Protein AF-A0A1V5L7E9-F1 (afdb_monomer_lite)

pLDDT: mean 91.97, std 6.44, range [62.31, 98.69]

Secondary structure (DSSP, 8-state):
--GGG-EEEEE-SEEEEETTPPEEEEEEEES-TT--EEEEESSSEES-SBSSEEEEE-SS-EEEEEEEEESS-TT-EEEEEEEEE--TT---EEESSEEEE-TT-EEEEEEE--TTS-EEEEE-SS-EEEEETTEEEEE--SSPPSS-EEEEEEEEESS-TT-EEEEEEEE--S-SS-SS--SHHHHHHHHTTTT-TT--HHHHHHH-SSSSS--SHHHHHHHHTT-

Structure (mmCIF, N/CA/C/O backbone):
data_AF-A0A1V5L7E9-F1
#
_entry.id   AF-A0A1V5L7E9-F1
#
loop_
_atom_site.group_PDB
_atom_site.id
_atom_site.type_symbol
_atom_site.label_atom_id
_atom_site.label_alt_id
_atom_site.label_comp_id
_atom_site.label_asym_id
_atom_site.label_entity_id
_atom_site.label_seq_id
_atom_site.pdbx_PDB_ins_code
_atom_site.Cartn_x
_atom_site.Cartn_y
_atom_site.Cartn_z
_atom_site.occupancy
_atom_site.B_iso_or_equiv
_atom_site.auth_seq_id
_atom_site.auth_comp_id
_atom_site.auth_asym_id
_atom_site.auth_atom_id
_atom_site.pdbx_PDB_model_num
ATOM 1 N N . MET A 1 1 ? 34.076 16.874 -34.548 1.00 62.31 1 MET A N 1
ATOM 2 C CA . MET A 1 1 ? 34.150 15.894 -33.443 1.00 62.31 1 MET A CA 1
ATOM 3 C C . MET A 1 1 ? 34.511 14.544 -34.024 1.00 62.31 1 MET A C 1
ATOM 5 O O . MET A 1 1 ? 34.022 14.233 -35.105 1.00 62.31 1 MET A O 1
ATOM 9 N N . ASN A 1 2 ? 35.366 13.775 -33.355 1.00 70.19 2 ASN A N 1
ATOM 10 C CA . ASN A 1 2 ? 35.598 12.382 -33.716 1.00 70.19 2 ASN A CA 1
ATOM 11 C C . ASN A 1 2 ? 34.427 11.546 -33.161 1.00 70.19 2 ASN A C 1
ATOM 13 O O . ASN A 1 2 ? 34.154 11.645 -31.965 1.00 70.19 2 ASN A O 1
ATOM 17 N N . PRO A 1 3 ? 33.734 10.724 -33.972 1.00 66.62 3 PRO A N 1
ATOM 18 C CA . PRO A 1 3 ? 32.694 9.818 -33.476 1.00 66.62 3 PRO A CA 1
ATOM 19 C C . PRO A 1 3 ? 33.167 8.891 -32.346 1.00 66.62 3 PRO A C 1
ATOM 21 O O . PRO A 1 3 ? 32.345 8.366 -31.598 1.00 66.62 3 PRO A O 1
ATOM 24 N N . ALA A 1 4 ? 34.483 8.686 -32.207 1.00 72.19 4 ALA A N 1
ATOM 25 C CA . ALA A 1 4 ? 35.048 7.887 -31.130 1.00 72.19 4 ALA A CA 1
ATOM 26 C C . ALA A 1 4 ? 34.977 8.539 -29.737 1.00 72.19 4 ALA A C 1
ATOM 28 O O . ALA A 1 4 ? 35.058 7.815 -28.743 1.00 72.19 4 ALA A O 1
ATOM 29 N N . ASP A 1 5 ? 34.788 9.859 -29.670 1.00 83.19 5 ASP A N 1
ATOM 30 C CA . ASP A 1 5 ? 34.778 10.631 -28.419 1.00 83.19 5 ASP A CA 1
ATOM 31 C C . ASP A 1 5 ? 33.367 10.739 -27.813 1.00 83.19 5 ASP A C 1
ATOM 33 O O . ASP A 1 5 ? 33.182 11.340 -26.756 1.00 83.19 5 ASP A O 1
ATOM 37 N N . VAL A 1 6 ? 32.358 10.179 -28.490 1.00 87.69 6 VAL A N 1
ATOM 38 C CA . VAL A 1 6 ? 30.965 10.206 -28.041 1.00 87.69 6 VAL A CA 1
ATOM 39 C C . VAL A 1 6 ? 30.720 9.093 -27.027 1.00 87.69 6 VAL A C 1
ATOM 41 O O . VAL A 1 6 ? 30.968 7.915 -27.303 1.00 87.69 6 VAL A O 1
ATOM 44 N N . ASN A 1 7 ? 30.179 9.473 -25.872 1.00 90.81 7 ASN A N 1
ATOM 45 C CA . ASN A 1 7 ? 29.750 8.567 -24.816 1.00 90.81 7 ASN A CA 1
ATOM 46 C C . ASN A 1 7 ? 28.236 8.666 -24.613 1.00 90.81 7 ASN A C 1
ATOM 48 O O . ASN A 1 7 ? 27.696 9.772 -24.546 1.00 90.81 7 ASN A O 1
ATOM 52 N N . VAL A 1 8 ? 27.577 7.516 -24.483 1.00 93.44 8 VAL A N 1
ATOM 53 C CA . VAL A 1 8 ? 26.157 7.418 -24.129 1.00 93.44 8 VAL A CA 1
ATOM 54 C C . VAL A 1 8 ? 26.069 6.843 -22.722 1.00 93.44 8 VAL A C 1
ATOM 56 O O . VAL A 1 8 ? 26.790 5.901 -22.409 1.00 93.44 8 VAL A O 1
ATOM 59 N N . THR A 1 9 ? 25.217 7.409 -21.877 1.00 94.88 9 THR A N 1
ATOM 60 C CA . THR A 1 9 ? 24.861 6.819 -20.582 1.00 94.88 9 THR A CA 1
ATOM 61 C C . THR A 1 9 ? 23.359 6.649 -20.490 1.00 94.88 9 THR A C 1
ATOM 63 O O . THR A 1 9 ? 22.615 7.523 -20.931 1.00 94.88 9 THR A O 1
ATOM 66 N N . LEU A 1 10 ? 22.914 5.541 -19.907 1.00 96.88 10 LEU A N 1
ATOM 67 C CA . LEU A 1 10 ? 21.510 5.197 -19.729 1.00 96.88 10 LEU A CA 1
ATOM 68 C C . LEU A 1 10 ? 21.202 4.929 -18.252 1.00 96.88 10 LEU A C 1
ATOM 70 O O . LEU A 1 10 ? 21.889 4.173 -17.572 1.00 96.88 10 LEU A O 1
ATOM 74 N N . THR A 1 11 ? 20.158 5.572 -17.733 1.00 96.50 11 THR A N 1
ATOM 75 C CA . THR A 1 11 ? 19.711 5.432 -16.340 1.00 96.50 11 THR A CA 1
ATOM 76 C C . THR A 1 11 ? 18.207 5.147 -16.275 1.00 96.50 11 THR A C 1
ATOM 78 O O . THR A 1 11 ? 17.448 5.828 -16.967 1.00 96.50 11 THR A O 1
ATOM 81 N N . PRO A 1 12 ? 17.754 4.211 -15.418 1.00 97.06 12 PRO A N 1
ATOM 82 C CA . PRO A 1 12 ? 18.563 3.288 -14.610 1.00 97.06 12 PRO A CA 1
ATOM 83 C C . PRO A 1 12 ? 19.209 2.178 -15.467 1.00 97.06 12 PRO A C 1
ATOM 85 O O . PRO A 1 12 ? 18.622 1.777 -16.467 1.00 97.06 12 PRO A O 1
ATOM 88 N N . PRO A 1 13 ? 20.384 1.640 -15.083 1.00 95.81 13 PRO A N 1
ATOM 89 C CA . PRO A 1 13 ? 21.029 0.544 -15.816 1.00 95.81 13 PRO A CA 1
ATOM 90 C C . PRO A 1 13 ? 20.351 -0.814 -15.575 1.00 95.81 13 PRO A C 1
ATOM 92 O O . PRO A 1 13 ? 20.389 -1.693 -16.432 1.00 95.81 13 PRO A O 1
ATOM 95 N N . THR A 1 14 ? 19.722 -1.007 -14.411 1.00 96.25 14 THR A N 1
ATOM 96 C CA . THR A 1 14 ? 18.935 -2.207 -14.098 1.00 96.25 14 THR A CA 1
ATOM 97 C C . THR A 1 14 ? 17.698 -1.851 -13.282 1.00 96.25 14 THR A C 1
ATOM 99 O O . THR A 1 14 ? 17.727 -0.912 -12.483 1.00 96.25 14 THR A O 1
ATOM 102 N N . THR A 1 15 ? 16.604 -2.583 -13.484 1.00 93.56 15 THR A N 1
ATOM 103 C CA . THR A 1 15 ? 15.400 -2.476 -12.651 1.00 93.56 15 THR A CA 1
ATOM 104 C C . THR A 1 15 ? 14.568 -3.758 -12.712 1.00 93.56 15 THR A C 1
ATOM 106 O O . THR A 1 15 ? 14.654 -4.512 -13.684 1.00 93.56 15 THR A O 1
ATOM 109 N N . THR A 1 16 ? 13.752 -3.985 -11.686 1.00 90.31 16 THR A N 1
ATOM 110 C CA . THR A 1 16 ? 12.785 -5.085 -11.617 1.00 90.31 16 THR A CA 1
ATOM 111 C C . THR A 1 16 ? 11.401 -4.499 -11.399 1.00 90.31 16 THR A C 1
ATOM 113 O O . THR A 1 16 ? 11.218 -3.676 -10.501 1.00 90.31 16 THR A O 1
ATOM 116 N N . VAL A 1 17 ? 10.437 -4.912 -12.216 1.00 89.00 17 VAL A N 1
ATOM 117 C CA . VAL A 1 17 ? 9.043 -4.462 -12.150 1.00 89.00 17 VAL A CA 1
ATOM 118 C C . VAL A 1 17 ? 8.089 -5.618 -12.439 1.00 89.00 17 VAL A C 1
ATOM 120 O O . VAL A 1 17 ? 8.482 -6.641 -12.983 1.00 89.00 17 VAL A O 1
ATOM 123 N N . GLY A 1 18 ? 6.821 -5.473 -12.089 1.00 85.75 18 GLY A N 1
ATOM 124 C CA . GLY A 1 18 ? 5.762 -6.416 -12.430 1.00 85.75 18 GLY A CA 1
ATOM 125 C C . GLY A 1 18 ? 5.228 -6.190 -13.840 1.00 85.75 18 GLY A C 1
ATOM 126 O O . GLY A 1 18 ? 5.435 -5.137 -14.454 1.00 85.75 18 GLY A O 1
ATOM 127 N N . VAL A 1 19 ? 4.510 -7.188 -14.352 1.00 88.06 19 VAL A N 1
ATOM 128 C CA . VAL A 1 19 ? 3.815 -7.107 -15.643 1.00 88.06 19 VAL A CA 1
ATOM 129 C C . VAL A 1 19 ? 2.961 -5.834 -15.732 1.00 88.06 19 VAL A C 1
ATOM 131 O O . VAL A 1 19 ? 2.165 -5.533 -14.849 1.00 88.06 19 VAL A O 1
ATOM 134 N N . GLY A 1 20 ? 3.113 -5.084 -16.826 1.00 86.69 20 GLY A N 1
ATOM 135 C CA . GLY A 1 20 ? 2.346 -3.868 -17.110 1.00 86.69 20 GLY A CA 1
ATOM 136 C C . GLY A 1 20 ? 2.864 -2.589 -16.443 1.00 86.69 20 GLY A C 1
ATOM 137 O O . GLY A 1 20 ? 2.369 -1.506 -16.758 1.00 86.69 20 GLY A O 1
ATOM 138 N N . ALA A 1 21 ? 3.873 -2.670 -15.572 1.00 87.81 21 ALA A N 1
ATOM 139 C CA . ALA A 1 21 ? 4.495 -1.486 -14.991 1.00 87.81 21 ALA A CA 1
ATOM 140 C C . ALA A 1 21 ? 5.215 -0.638 -16.055 1.00 87.81 21 ALA A C 1
ATOM 142 O O . ALA A 1 21 ? 5.782 -1.154 -17.022 1.00 87.81 21 ALA A O 1
ATOM 143 N N . THR A 1 22 ? 5.210 0.682 -15.856 1.00 92.88 22 THR A N 1
ATOM 144 C CA . THR A 1 22 ? 5.929 1.632 -16.715 1.00 92.88 22 THR A CA 1
ATOM 145 C C . THR A 1 22 ? 7.268 2.001 -16.088 1.00 92.88 22 THR A C 1
ATOM 147 O O . THR A 1 22 ? 7.317 2.499 -14.964 1.00 92.88 22 THR A O 1
ATOM 150 N N . VAL A 1 23 ? 8.348 1.805 -16.838 1.00 95.44 23 VAL A N 1
ATOM 151 C CA . VAL A 1 23 ? 9.708 2.213 -16.476 1.00 95.44 23 VAL A CA 1
ATOM 152 C C . VAL A 1 23 ? 10.071 3.478 -17.243 1.00 95.44 23 VAL A C 1
ATOM 154 O O . VAL A 1 23 ? 9.843 3.558 -18.449 1.00 95.44 23 VAL A O 1
ATOM 157 N N . ASN A 1 24 ? 10.650 4.457 -16.550 1.00 97.25 24 ASN A N 1
ATOM 158 C CA . ASN A 1 24 ? 11.174 5.677 -17.159 1.00 97.25 24 ASN A CA 1
ATOM 159 C C . ASN A 1 24 ? 12.690 5.560 -17.323 1.00 97.25 24 ASN A C 1
ATOM 161 O O . ASN A 1 24 ? 13.389 5.202 -16.375 1.00 97.25 24 ASN A O 1
ATOM 165 N N . PHE A 1 25 ? 13.181 5.909 -18.506 1.00 97.50 25 PHE A N 1
ATOM 166 C CA . PHE A 1 25 ? 14.596 5.923 -18.841 1.00 97.50 25 PHE A CA 1
ATOM 167 C C . PHE A 1 25 ? 15.046 7.316 -19.256 1.00 97.50 25 PHE A C 1
ATOM 169 O O . PHE A 1 25 ? 14.327 8.024 -19.963 1.00 97.50 25 PHE A O 1
ATOM 176 N N . THR A 1 26 ? 16.275 7.657 -18.880 1.00 96.50 26 THR A N 1
ATOM 177 C CA . THR A 1 26 ? 16.975 8.857 -19.339 1.00 96.50 26 THR A CA 1
ATOM 178 C C . THR A 1 26 ? 18.313 8.454 -19.935 1.00 96.50 26 THR A C 1
ATOM 180 O O . THR A 1 26 ? 19.104 7.767 -19.286 1.00 96.50 26 THR A O 1
ATOM 183 N N . ALA A 1 27 ? 18.568 8.905 -21.157 1.00 95.19 27 ALA A N 1
ATOM 184 C CA . ALA A 1 27 ? 19.833 8.764 -21.846 1.00 95.19 27 ALA A CA 1
ATOM 185 C C . ALA A 1 27 ? 20.516 10.129 -21.993 1.00 95.19 27 ALA A C 1
ATOM 187 O O . ALA A 1 27 ? 19.869 11.123 -22.321 1.00 95.19 27 ALA A O 1
ATOM 188 N N . SER A 1 28 ? 21.828 10.169 -21.776 1.00 92.44 28 SER A N 1
ATOM 189 C CA . SER A 1 28 ? 22.668 11.342 -22.025 1.00 92.44 28 SER A CA 1
ATOM 190 C C . SER A 1 28 ? 23.730 11.001 -23.058 1.00 92.44 28 SER A C 1
ATOM 192 O O . SER A 1 28 ? 24.307 9.914 -23.028 1.00 92.44 28 SER A O 1
ATOM 194 N N . VAL A 1 29 ? 23.986 11.930 -23.977 1.00 92.12 29 VAL A N 1
ATOM 195 C CA . VAL A 1 29 ? 25.017 11.805 -25.010 1.00 92.12 29 VAL A CA 1
ATOM 196 C C . VAL A 1 29 ? 25.977 12.972 -24.848 1.00 92.12 29 VAL A C 1
ATOM 198 O O . VAL A 1 29 ? 25.595 14.120 -25.046 1.00 92.12 29 VAL A O 1
ATOM 201 N N . ALA A 1 30 ? 27.232 12.695 -24.511 1.00 89.88 30 ALA A N 1
ATOM 202 C CA . ALA A 1 30 ? 28.265 13.715 -24.360 1.00 89.88 30 ALA A CA 1
ATOM 203 C C . ALA A 1 30 ? 29.394 13.493 -25.377 1.00 89.88 30 ALA A C 1
ATOM 205 O O . ALA A 1 30 ? 29.687 12.340 -25.703 1.00 89.88 30 ALA A O 1
ATOM 206 N N . PRO A 1 31 ? 30.045 14.561 -25.882 1.00 85.06 31 PRO A N 1
ATOM 207 C CA . PRO A 1 31 ? 29.837 15.990 -25.585 1.00 85.06 31 PRO A CA 1
ATOM 208 C C . PRO A 1 31 ? 28.838 16.702 -26.530 1.00 85.06 31 PRO A C 1
ATOM 210 O O . PRO A 1 31 ? 28.896 17.919 -26.694 1.00 85.06 31 PRO A O 1
ATOM 213 N N . ILE A 1 32 ? 27.957 15.964 -27.210 1.00 80.25 32 ILE A N 1
ATOM 214 C CA . ILE A 1 32 ? 27.068 16.511 -28.246 1.00 80.25 32 ILE A CA 1
ATOM 215 C C . ILE A 1 32 ? 25.910 17.296 -27.616 1.00 80.25 32 ILE A C 1
ATOM 217 O O . ILE A 1 32 ? 25.193 16.780 -26.768 1.00 80.25 32 ILE A O 1
ATOM 221 N N . SER A 1 33 ? 25.684 18.531 -28.073 1.00 68.75 33 SER A N 1
ATOM 222 C CA . SER A 1 33 ? 24.672 19.425 -27.491 1.00 68.75 33 SER A CA 1
ATOM 223 C C . SER A 1 33 ? 23.222 19.092 -27.860 1.00 68.75 33 SER A C 1
ATOM 225 O O . SER A 1 33 ? 22.324 19.510 -27.138 1.00 68.75 33 SER A O 1
ATOM 227 N N . ASP A 1 34 ? 22.967 18.383 -28.969 1.00 72.69 34 ASP A N 1
ATOM 228 C CA . ASP A 1 34 ? 21.599 17.984 -29.348 1.00 72.69 34 ASP A CA 1
ATOM 229 C C . ASP A 1 34 ? 21.061 16.800 -28.521 1.00 72.69 34 ASP A C 1
ATOM 231 O O . ASP A 1 34 ? 19.845 16.645 -28.386 1.00 72.69 34 ASP A O 1
ATOM 235 N N . GLY A 1 35 ? 21.956 15.992 -27.938 1.00 80.25 35 GLY A N 1
ATOM 236 C CA . GLY A 1 35 ? 21.623 14.822 -27.131 1.00 80.25 35 GLY A CA 1
ATOM 237 C C . GLY A 1 35 ? 20.719 13.800 -27.830 1.00 80.25 35 GLY A C 1
ATOM 238 O O . GLY A 1 35 ? 20.037 13.045 -27.145 1.00 80.25 35 GLY A O 1
ATOM 239 N N . ALA A 1 36 ? 20.629 13.784 -29.162 1.00 89.00 36 ALA A N 1
ATOM 240 C CA . ALA A 1 36 ? 19.637 12.970 -29.857 1.00 89.00 36 ALA A CA 1
ATOM 241 C C . ALA A 1 36 ? 19.928 11.465 -29.696 1.00 89.00 36 ALA A C 1
ATOM 243 O O . ALA A 1 36 ? 21.029 10.986 -29.985 1.00 89.00 36 ALA A O 1
ATOM 244 N N . VAL A 1 37 ? 18.916 10.714 -29.252 1.00 96.00 37 VAL A N 1
ATOM 245 C CA . VAL A 1 37 ? 18.994 9.273 -28.964 1.00 96.00 37 VAL A CA 1
ATOM 246 C C . VAL A 1 37 ? 17.896 8.532 -29.715 1.00 96.00 37 VAL A C 1
ATOM 248 O O . VAL A 1 37 ? 16.744 8.967 -29.712 1.00 96.00 37 VAL A O 1
ATOM 251 N N . ASN A 1 38 ? 18.262 7.399 -30.313 1.00 96.62 38 ASN A N 1
ATOM 252 C CA . ASN A 1 38 ? 17.364 6.401 -30.883 1.00 96.62 38 ASN A CA 1
ATOM 253 C C . ASN A 1 38 ? 17.261 5.208 -29.927 1.00 96.62 38 ASN A C 1
ATOM 255 O O . ASN A 1 38 ? 18.282 4.715 -29.440 1.00 96.62 38 ASN A O 1
ATOM 259 N N . TRP A 1 39 ? 16.046 4.728 -29.685 1.00 97.75 39 TRP A N 1
ATOM 260 C CA . TRP A 1 39 ? 15.778 3.648 -28.739 1.00 97.75 39 TRP A CA 1
ATOM 261 C C . TRP A 1 39 ? 15.408 2.353 -29.442 1.00 97.75 39 TRP A C 1
ATOM 263 O O . TRP A 1 39 ? 14.661 2.346 -30.418 1.00 97.75 39 TRP A O 1
ATOM 273 N N . THR A 1 40 ? 15.889 1.242 -28.897 1.00 97.94 40 THR A N 1
ATOM 274 C CA . THR A 1 40 ? 15.465 -0.105 -29.289 1.00 97.94 40 THR A CA 1
ATOM 275 C C . THR A 1 40 ? 15.256 -0.965 -28.051 1.00 97.94 40 THR A C 1
ATOM 277 O O . THR A 1 40 ? 15.737 -0.641 -26.963 1.00 97.94 40 THR A O 1
ATOM 280 N N . THR A 1 41 ? 14.503 -2.051 -28.199 1.00 98.06 41 THR A N 1
ATOM 281 C CA . THR A 1 41 ? 14.278 -3.006 -27.117 1.00 98.06 41 THR A CA 1
ATOM 282 C C . THR A 1 41 ? 14.142 -4.427 -27.654 1.00 98.06 41 THR A C 1
ATOM 284 O O . THR A 1 41 ? 13.694 -4.620 -28.784 1.00 98.06 41 THR A O 1
ATOM 287 N N . THR A 1 42 ? 14.527 -5.422 -26.853 1.00 98.00 42 THR A N 1
ATOM 288 C CA . THR A 1 42 ? 14.358 -6.847 -27.190 1.00 98.00 42 THR A CA 1
ATOM 289 C C . THR A 1 42 ? 12.903 -7.316 -27.108 1.00 98.00 42 THR A C 1
ATOM 291 O O . THR A 1 42 ? 12.582 -8.384 -27.624 1.00 98.00 42 THR A O 1
ATOM 294 N N . GLY A 1 43 ? 12.019 -6.536 -26.479 1.00 96.38 43 GLY A N 1
ATOM 295 C CA . GLY A 1 43 ? 10.589 -6.818 -26.367 1.00 96.38 43 GLY A CA 1
ATOM 296 C C . GLY A 1 43 ? 9.852 -5.763 -25.538 1.00 96.38 43 GLY A C 1
ATOM 297 O O . GLY A 1 43 ? 10.446 -4.794 -25.074 1.00 96.38 43 GLY A O 1
ATOM 298 N N . GLY A 1 44 ? 8.543 -5.936 -25.355 1.00 95.50 44 GLY A N 1
ATOM 299 C CA . GLY A 1 44 ? 7.698 -4.894 -24.767 1.00 95.50 44 GLY A CA 1
ATOM 300 C C . GLY A 1 44 ? 7.470 -3.714 -25.719 1.00 95.50 44 GLY A C 1
ATOM 301 O O . GLY A 1 44 ? 7.631 -3.837 -26.934 1.00 95.50 44 GLY A O 1
ATOM 302 N N . THR A 1 45 ? 7.082 -2.571 -25.158 1.00 97.19 45 THR A N 1
ATOM 303 C CA . THR A 1 45 ? 6.665 -1.378 -25.902 1.00 97.19 45 THR A CA 1
ATOM 304 C C . THR A 1 45 ? 7.384 -0.146 -25.367 1.00 97.19 45 THR A C 1
ATOM 306 O O . THR A 1 45 ? 7.278 0.164 -24.181 1.00 97.19 45 THR A O 1
ATOM 309 N N . LEU A 1 46 ? 8.081 0.573 -26.251 1.00 97.62 46 LEU A N 1
ATOM 310 C CA . LEU A 1 46 ? 8.645 1.898 -25.977 1.00 97.62 46 LEU A CA 1
ATOM 311 C C . LEU A 1 46 ? 7.588 2.990 -26.197 1.00 97.62 46 LEU A C 1
ATOM 313 O O . LEU A 1 46 ? 6.779 2.891 -27.120 1.00 97.62 46 LEU A O 1
ATOM 317 N N . GLY A 1 47 ? 7.626 4.051 -25.392 1.00 96.50 47 GLY A N 1
ATOM 318 C CA . GLY A 1 47 ? 6.745 5.212 -25.535 1.00 96.50 47 GLY A CA 1
ATOM 319 C C . GLY A 1 47 ? 7.069 6.074 -26.757 1.00 96.50 47 GLY A C 1
ATOM 320 O O . GLY A 1 47 ? 6.178 6.698 -27.330 1.00 96.50 47 GLY A O 1
ATOM 321 N N . ALA A 1 48 ? 8.332 6.087 -27.183 1.00 94.94 48 ALA A N 1
ATOM 322 C CA . ALA A 1 48 ? 8.800 6.774 -28.382 1.00 94.94 48 ALA A CA 1
ATOM 323 C C . ALA A 1 48 ? 9.981 6.034 -29.032 1.00 94.94 48 ALA A C 1
ATOM 325 O O . ALA A 1 48 ? 10.678 5.253 -28.389 1.00 94.94 48 ALA A O 1
ATOM 326 N N . ALA A 1 49 ? 10.253 6.309 -30.309 1.00 94.12 49 ALA A N 1
ATOM 327 C CA . ALA A 1 49 ? 11.455 5.805 -30.982 1.00 94.12 49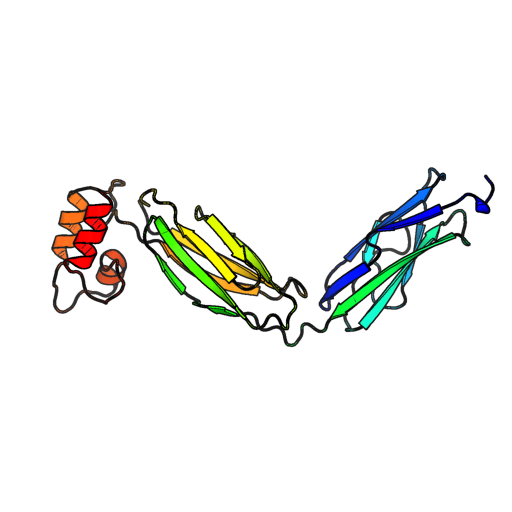 ALA A CA 1
ATOM 328 C C . ALA A 1 49 ? 12.701 6.668 -30.699 1.00 94.12 49 ALA A C 1
ATOM 330 O O . ALA A 1 49 ? 13.829 6.193 -30.825 1.00 94.12 49 ALA A O 1
ATOM 331 N N . THR A 1 50 ? 12.508 7.935 -30.318 1.00 95.00 50 THR A N 1
ATOM 332 C CA . THR A 1 50 ? 13.578 8.934 -30.189 1.00 95.00 50 THR A CA 1
ATOM 333 C C . THR A 1 50 ? 13.368 9.852 -28.990 1.00 95.00 50 THR A C 1
ATOM 335 O O . THR A 1 50 ? 12.228 10.089 -28.598 1.00 95.00 50 THR A O 1
ATOM 338 N N . GLY A 1 51 ? 14.448 10.450 -28.485 1.00 93.12 51 GLY A N 1
ATOM 339 C CA . GLY A 1 51 ? 14.421 11.460 -27.417 1.00 93.12 51 GLY A CA 1
ATOM 340 C C . GLY A 1 51 ? 15.369 11.113 -26.270 1.00 93.12 51 GLY A C 1
ATOM 341 O O . GLY A 1 51 ? 15.770 9.968 -26.129 1.00 93.12 51 GLY A O 1
ATOM 342 N N . GLN A 1 52 ? 15.748 12.086 -25.441 1.00 93.19 52 GLN A N 1
ATOM 343 C CA . GLN A 1 52 ? 16.644 11.833 -24.297 1.00 93.19 52 GLN A CA 1
ATOM 344 C C . GLN A 1 52 ? 15.953 11.111 -23.139 1.00 93.19 52 GLN A C 1
ATOM 346 O O . GLN A 1 52 ? 16.613 10.518 -22.295 1.00 93.19 52 GLN A O 1
ATOM 351 N N . THR A 1 53 ? 14.625 11.138 -23.097 1.00 95.25 53 THR A N 1
ATOM 352 C CA . THR A 1 53 ? 13.829 10.362 -22.149 1.00 95.25 53 THR A CA 1
ATOM 353 C C . THR A 1 53 ? 12.883 9.453 -22.907 1.00 95.25 53 THR A C 1
ATOM 355 O O . THR A 1 53 ? 12.484 9.757 -24.034 1.00 95.25 53 THR A O 1
ATOM 358 N N . ASN A 1 54 ? 12.548 8.318 -22.305 1.00 96.62 54 ASN A N 1
ATOM 359 C CA . ASN A 1 54 ? 11.596 7.379 -22.872 1.00 96.62 54 ASN A CA 1
ATOM 360 C C . ASN A 1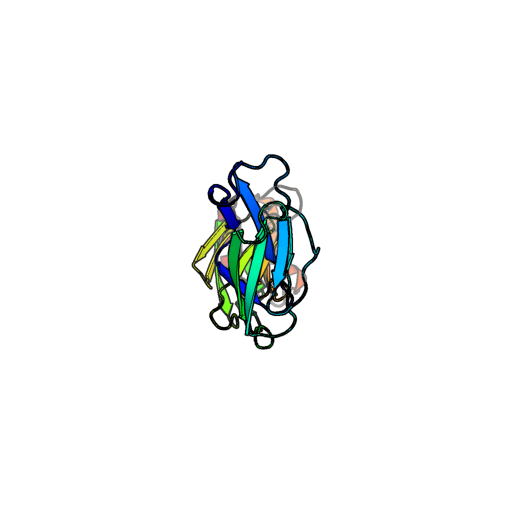 54 ? 10.891 6.599 -21.766 1.00 96.62 54 ASN A C 1
ATOM 362 O O . ASN A 1 54 ? 11.401 6.475 -20.651 1.00 96.62 54 ASN A O 1
ATOM 366 N N . THR A 1 55 ? 9.731 6.049 -22.091 1.00 97.38 55 THR A N 1
ATOM 367 C CA . THR A 1 55 ? 9.024 5.099 -21.237 1.00 97.38 55 THR A CA 1
ATOM 368 C C . THR A 1 55 ? 9.049 3.719 -21.870 1.00 97.38 55 THR A C 1
ATOM 370 O O . THR A 1 55 ? 9.150 3.578 -23.088 1.00 97.38 55 THR A O 1
ATOM 373 N N . TRP A 1 56 ? 8.978 2.682 -21.047 1.00 97.62 56 TRP A N 1
ATOM 374 C CA . TRP A 1 56 ? 8.911 1.301 -21.507 1.00 97.62 56 TRP A CA 1
ATOM 375 C C . TRP A 1 56 ? 7.987 0.481 -20.609 1.00 97.62 56 TRP A C 1
ATOM 377 O O . TRP A 1 56 ? 7.936 0.706 -19.401 1.00 97.62 56 TRP A O 1
ATOM 387 N N . SER A 1 57 ? 7.267 -0.477 -21.189 1.00 95.00 57 SER A N 1
ATOM 388 C CA . SER A 1 57 ? 6.460 -1.457 -20.450 1.00 95.00 57 SER A CA 1
ATOM 389 C C . SER A 1 57 ? 6.417 -2.795 -21.186 1.00 95.00 57 SER A C 1
ATOM 391 O O . SER A 1 57 ? 6.604 -2.845 -22.403 1.00 95.00 57 SER A O 1
ATOM 393 N N . ALA A 1 58 ? 6.128 -3.884 -20.474 1.00 94.62 58 ALA A N 1
ATOM 394 C CA . ALA A 1 58 ? 5.872 -5.186 -21.084 1.00 94.62 58 ALA A CA 1
ATOM 395 C C . ALA A 1 58 ? 4.727 -5.924 -20.389 1.00 94.62 58 ALA A C 1
ATOM 397 O O . ALA A 1 58 ? 4.524 -5.805 -19.182 1.00 94.62 58 ALA A O 1
ATOM 398 N N . SER A 1 59 ? 3.989 -6.710 -21.173 1.00 90.75 59 SER A N 1
ATOM 399 C CA . SER A 1 59 ? 2.834 -7.497 -20.726 1.00 90.75 59 SER A CA 1
ATOM 400 C C . SER A 1 59 ? 3.160 -8.964 -20.431 1.00 90.75 59 SER A C 1
ATOM 402 O O . SER A 1 59 ? 2.269 -9.723 -20.061 1.00 90.75 59 SER A O 1
ATOM 404 N N . THR A 1 60 ? 4.415 -9.384 -20.612 1.00 90.88 60 THR A N 1
ATOM 405 C CA . THR A 1 60 ? 4.845 -10.768 -20.379 1.00 90.88 60 THR A CA 1
ATOM 406 C C . THR A 1 60 ? 6.072 -10.806 -19.468 1.00 90.88 60 THR A C 1
ATOM 408 O O . THR A 1 60 ? 6.976 -9.981 -19.651 1.00 90.88 60 THR A O 1
ATOM 411 N N . PRO A 1 61 ? 6.120 -11.734 -18.493 1.00 91.06 61 PRO A N 1
ATOM 412 C CA . PRO A 1 61 ? 7.289 -11.916 -17.642 1.00 91.06 61 PRO A CA 1
ATOM 413 C C . PRO A 1 61 ? 8.533 -12.270 -18.458 1.00 91.06 61 PRO A C 1
ATOM 415 O O . PRO A 1 61 ? 8.448 -12.979 -19.462 1.00 91.06 61 PRO A O 1
ATOM 418 N N . GLY A 1 62 ? 9.693 -11.796 -18.017 1.00 93.25 62 GLY A N 1
ATOM 419 C CA . GLY A 1 62 ? 10.967 -12.051 -18.680 1.00 93.25 62 GLY A CA 1
ATOM 420 C C . GLY A 1 62 ? 11.985 -10.937 -18.476 1.00 93.25 62 GLY A C 1
ATOM 421 O O . GLY A 1 62 ? 11.707 -9.918 -17.851 1.00 93.25 62 GLY A O 1
ATOM 422 N N . THR A 1 63 ? 13.179 -11.131 -19.024 1.00 96.62 63 THR A N 1
ATOM 423 C CA . THR A 1 63 ? 14.247 -10.128 -18.998 1.00 96.62 63 THR A CA 1
ATOM 424 C C . THR A 1 63 ? 14.351 -9.444 -20.354 1.00 96.62 63 THR A C 1
ATOM 426 O O . THR A 1 63 ? 14.463 -10.103 -21.388 1.00 96.62 63 THR A O 1
ATOM 429 N N . TYR A 1 64 ? 14.349 -8.116 -20.338 1.00 97.88 64 TYR A N 1
ATOM 430 C CA . TYR A 1 64 ? 14.381 -7.268 -21.521 1.00 97.88 64 TYR A CA 1
ATOM 431 C C . TYR A 1 64 ? 15.592 -6.347 -21.490 1.00 97.88 64 TYR A C 1
ATOM 433 O O . TYR A 1 64 ? 16.000 -5.870 -20.431 1.00 97.88 64 TYR A O 1
ATOM 441 N N . THR A 1 65 ? 16.147 -6.068 -22.665 1.00 98.31 65 THR A N 1
ATOM 442 C CA . THR A 1 65 ? 17.226 -5.096 -22.835 1.00 98.31 65 THR A CA 1
ATOM 443 C C . THR A 1 65 ? 16.686 -3.889 -23.580 1.00 98.31 65 THR A C 1
ATOM 445 O O . THR A 1 65 ? 16.023 -4.031 -24.609 1.00 98.31 65 THR A O 1
ATOM 448 N N . ILE A 1 66 ? 16.940 -2.703 -23.037 1.00 98.25 66 ILE A N 1
ATOM 449 C CA . ILE A 1 66 ? 16.596 -1.414 -23.632 1.00 98.25 66 ILE A CA 1
ATOM 450 C C . ILE A 1 66 ? 17.915 -0.763 -24.020 1.00 98.25 66 ILE A C 1
ATOM 452 O O . ILE A 1 66 ? 18.791 -0.615 -23.174 1.00 98.25 66 ILE A O 1
ATOM 456 N N . THR A 1 67 ? 18.056 -0.365 -25.278 1.00 98.06 67 THR A N 1
ATOM 457 C CA . THR A 1 67 ? 19.300 0.207 -25.798 1.00 98.06 67 THR A CA 1
ATOM 458 C C . THR A 1 67 ? 19.056 1.627 -26.286 1.00 98.06 67 THR A C 1
ATOM 460 O O . THR A 1 67 ? 18.214 1.860 -27.156 1.00 98.06 67 THR A O 1
ATOM 463 N N . ALA A 1 68 ? 19.828 2.564 -25.741 1.00 97.19 68 ALA A N 1
ATOM 464 C CA . ALA A 1 68 ? 19.898 3.953 -26.172 1.00 97.19 68 ALA A CA 1
ATOM 465 C C . ALA A 1 68 ? 21.110 4.122 -27.092 1.00 97.19 68 ALA A C 1
ATOM 467 O O . ALA A 1 68 ? 22.239 3.879 -26.674 1.00 97.19 68 ALA A O 1
ATOM 468 N N . THR A 1 69 ? 20.895 4.541 -28.336 1.00 96.50 69 THR A N 1
ATOM 469 C CA . THR A 1 69 ? 21.957 4.746 -29.335 1.00 96.50 69 THR A CA 1
ATOM 470 C C . THR A 1 69 ? 22.036 6.214 -29.724 1.00 96.50 69 THR A C 1
ATOM 472 O O . THR A 1 69 ? 21.008 6.828 -30.006 1.00 96.50 69 THR A O 1
ATOM 475 N N . SER A 1 70 ? 23.237 6.791 -29.784 1.00 94.38 70 SER A N 1
ATOM 476 C CA . SER A 1 70 ? 23.415 8.170 -30.254 1.00 94.38 70 SER A CA 1
ATOM 477 C C . SER A 1 70 ? 22.986 8.302 -31.718 1.00 94.38 70 SER A C 1
ATOM 479 O O . SER A 1 70 ? 23.456 7.559 -32.580 1.00 94.38 70 SER A O 1
ATOM 481 N N . ALA A 1 71 ? 22.131 9.279 -32.024 1.00 91.38 71 ALA A N 1
ATOM 482 C CA . ALA A 1 71 ? 21.722 9.554 -33.400 1.00 91.38 71 ALA A CA 1
ATOM 483 C C . ALA A 1 71 ? 22.877 10.125 -34.243 1.00 91.38 71 ALA A C 1
ATOM 485 O O . ALA A 1 71 ? 23.011 9.795 -35.419 1.00 91.38 71 ALA A O 1
ATOM 486 N N . ALA A 1 72 ? 23.738 10.944 -33.632 1.00 88.69 72 ALA A N 1
ATOM 487 C CA . ALA A 1 72 ? 24.895 11.553 -34.289 1.00 88.69 72 ALA A CA 1
ATOM 488 C C . ALA A 1 72 ? 26.118 10.616 -34.375 1.00 88.69 72 ALA A C 1
ATOM 490 O O . ALA A 1 72 ? 26.988 10.820 -35.222 1.00 88.69 72 ALA A O 1
ATOM 491 N N . ALA A 1 73 ? 26.189 9.578 -33.533 1.00 89.50 73 ALA A N 1
ATOM 492 C CA . ALA A 1 73 ? 27.215 8.537 -33.592 1.00 89.50 73 ALA A CA 1
ATOM 493 C C . ALA A 1 73 ? 26.590 7.135 -33.427 1.00 89.50 73 ALA A C 1
ATOM 495 O O . ALA A 1 73 ? 26.690 6.550 -32.349 1.00 89.50 73 ALA A O 1
ATOM 496 N N . PRO A 1 74 ? 25.998 6.547 -34.488 1.00 88.56 74 PRO A N 1
ATOM 497 C CA . PRO A 1 74 ? 25.242 5.288 -34.402 1.00 88.56 74 PRO A CA 1
ATOM 498 C C . PRO A 1 74 ? 26.020 4.065 -33.889 1.00 88.56 74 PRO A C 1
ATOM 500 O O . PRO A 1 74 ? 25.419 3.061 -33.530 1.00 88.56 74 PRO A O 1
ATOM 503 N N . GLY A 1 75 ? 27.355 4.131 -33.847 1.00 89.81 75 GLY A N 1
ATOM 504 C CA . GLY A 1 75 ? 28.206 3.102 -33.239 1.00 89.81 75 GLY A CA 1
ATOM 505 C C . GLY A 1 75 ? 28.386 3.238 -31.722 1.00 89.81 75 GLY A C 1
ATOM 506 O O . GLY A 1 75 ? 29.222 2.537 -31.156 1.00 89.81 75 GLY A O 1
ATOM 507 N N . ARG A 1 76 ? 27.684 4.172 -31.068 1.00 93.06 76 ARG A N 1
ATOM 508 C CA . ARG A 1 76 ? 27.791 4.455 -29.632 1.00 93.06 76 ARG A CA 1
ATOM 509 C C . ARG A 1 76 ? 26.431 4.310 -28.971 1.00 93.06 76 ARG A C 1
ATOM 511 O O . ARG A 1 76 ? 25.480 5.006 -29.327 1.00 93.06 76 ARG A O 1
ATOM 518 N N . SER A 1 77 ? 26.364 3.415 -27.995 1.00 95.62 77 SER A N 1
ATOM 519 C CA . SER A 1 77 ? 25.141 3.079 -27.280 1.00 95.62 77 SER A CA 1
ATOM 520 C C . SER A 1 77 ? 25.430 2.683 -25.841 1.00 95.62 77 SER A C 1
ATOM 522 O O . SER A 1 77 ? 26.534 2.237 -25.534 1.00 95.62 77 SER A O 1
ATOM 524 N N . ASP A 1 78 ? 24.404 2.767 -25.007 1.00 97.69 78 ASP A N 1
ATOM 525 C CA . ASP A 1 78 ? 24.364 2.155 -23.682 1.00 97.69 78 ASP A CA 1
ATOM 526 C C . ASP A 1 78 ? 23.080 1.326 -23.542 1.00 97.69 78 ASP A C 1
ATOM 528 O O . ASP A 1 78 ? 22.131 1.505 -24.314 1.00 97.69 78 ASP A O 1
ATOM 532 N N . SER A 1 79 ? 23.058 0.369 -22.616 1.00 97.56 79 SER A N 1
ATOM 533 C CA . SER A 1 79 ? 21.929 -0.548 -22.439 1.00 97.56 79 SER A CA 1
ATOM 534 C C . SER A 1 79 ? 21.530 -0.726 -20.981 1.00 97.56 79 SER A C 1
ATOM 536 O O . SER A 1 79 ? 22.368 -0.796 -20.089 1.00 97.56 79 SER A O 1
ATOM 538 N N . ALA A 1 80 ? 20.225 -0.859 -20.766 1.00 98.12 80 ALA A N 1
ATOM 539 C CA . ALA A 1 80 ? 19.618 -1.162 -19.485 1.00 98.12 80 ALA A CA 1
ATOM 540 C C . ALA A 1 80 ? 18.926 -2.523 -19.522 1.00 98.12 80 ALA A C 1
ATOM 542 O O . ALA A 1 80 ? 18.389 -2.932 -20.554 1.00 98.12 80 ALA A O 1
ATOM 543 N N . THR A 1 81 ? 18.911 -3.211 -18.382 1.00 98.19 81 THR A N 1
ATOM 544 C CA . THR A 1 81 ? 18.206 -4.487 -18.207 1.00 98.19 81 THR A CA 1
ATOM 545 C C . THR A 1 81 ? 16.966 -4.295 -17.342 1.00 98.19 81 THR A C 1
ATOM 547 O O . THR A 1 81 ? 17.058 -3.787 -16.226 1.00 98.19 81 THR A O 1
ATOM 550 N N . VAL A 1 82 ? 15.810 -4.732 -17.835 1.00 96.75 82 VAL A N 1
ATOM 551 C CA . VAL A 1 82 ? 14.556 -4.756 -17.074 1.00 96.75 82 VAL A CA 1
ATOM 552 C C . VAL A 1 82 ? 14.128 -6.196 -16.858 1.00 96.75 82 VAL A C 1
ATOM 554 O O . VAL A 1 82 ? 13.901 -6.923 -17.824 1.00 96.75 82 VAL A O 1
ATOM 557 N N . THR A 1 83 ? 13.982 -6.601 -15.602 1.00 93.81 83 THR A N 1
ATOM 558 C CA . THR A 1 83 ? 13.351 -7.875 -15.246 1.00 93.81 83 THR A CA 1
ATOM 559 C C . THR A 1 83 ? 11.875 -7.630 -14.966 1.00 93.81 83 THR A C 1
ATOM 561 O O . THR A 1 83 ? 11.528 -6.848 -14.085 1.00 93.81 83 THR A O 1
ATOM 564 N N . VAL A 1 84 ? 11.009 -8.288 -15.731 1.00 91.50 84 VAL A N 1
ATOM 565 C CA . VAL A 1 84 ? 9.559 -8.265 -15.549 1.00 91.50 84 VAL A CA 1
ATOM 566 C C . VAL A 1 84 ? 9.135 -9.547 -14.861 1.00 91.50 84 VAL A C 1
ATOM 568 O O . VAL A 1 84 ? 9.289 -10.636 -15.417 1.00 91.50 84 VAL A O 1
ATOM 571 N N . GLU A 1 85 ? 8.602 -9.418 -13.658 1.00 86.69 85 GLU A N 1
ATOM 572 C CA . GLU A 1 85 ? 8.137 -10.543 -12.855 1.00 86.69 85 GLU A CA 1
ATOM 573 C C . GLU A 1 85 ? 6.634 -10.768 -13.027 1.00 86.69 85 GLU A C 1
ATOM 575 O O . GLU A 1 85 ? 5.856 -9.829 -13.219 1.00 86.69 85 GLU A O 1
ATOM 580 N N . ASP A 1 86 ? 6.225 -12.036 -12.961 1.00 84.81 86 ASP A N 1
ATOM 581 C CA . ASP A 1 86 ? 4.816 -12.418 -12.975 1.00 84.81 86 ASP A CA 1
ATOM 582 C C . ASP A 1 86 ? 4.148 -12.016 -11.653 1.00 84.81 86 ASP A C 1
ATOM 584 O O . ASP A 1 86 ? 4.458 -12.557 -10.593 1.00 84.81 86 ASP A O 1
ATOM 588 N N . SER A 1 87 ? 3.217 -11.064 -11.720 1.00 83.88 87 SER A N 1
ATOM 589 C CA . SER A 1 87 ? 2.443 -10.586 -10.572 1.00 83.88 87 SER A CA 1
ATOM 590 C C . SER A 1 87 ? 1.057 -11.231 -10.457 1.00 83.88 87 SER A C 1
ATOM 592 O O . SER A 1 87 ? 0.269 -10.845 -9.587 1.00 83.88 87 SER A O 1
ATOM 594 N N . SER A 1 88 ? 0.724 -12.213 -11.307 1.00 83.69 88 SER A N 1
ATOM 595 C CA . SER A 1 88 ? -0.607 -12.839 -11.343 1.00 83.69 88 SER A CA 1
ATOM 596 C C . SER A 1 88 ? -0.976 -13.564 -10.045 1.00 83.69 88 SER A C 1
ATOM 598 O O . SER A 1 88 ? -2.158 -13.668 -9.715 1.00 83.69 88 SER A O 1
ATOM 600 N N . THR A 1 89 ? 0.022 -14.002 -9.276 1.00 85.81 89 THR A N 1
ATOM 601 C CA . THR A 1 89 ? -0.142 -14.705 -7.996 1.00 85.81 89 THR A CA 1
ATOM 602 C C . THR A 1 89 ? -0.099 -13.781 -6.774 1.00 85.81 89 THR A C 1
ATOM 604 O O . THR A 1 89 ? -0.336 -14.240 -5.654 1.00 85.81 89 THR A O 1
ATOM 607 N N . ILE A 1 90 ? 0.179 -12.482 -6.952 1.00 91.25 90 ILE A N 1
ATOM 608 C CA . ILE A 1 90 ? 0.176 -11.515 -5.849 1.00 91.25 90 ILE A CA 1
ATOM 609 C C . ILE A 1 90 ? -1.262 -11.312 -5.374 1.00 91.25 90 ILE A C 1
ATOM 611 O O . ILE A 1 90 ? -2.121 -10.821 -6.112 1.00 91.25 90 ILE A O 1
ATOM 615 N N . ASN A 1 91 ? -1.505 -11.659 -4.114 1.00 94.31 91 ASN A N 1
ATOM 616 C CA . ASN A 1 91 ? -2.791 -11.502 -3.451 1.00 94.31 91 ASN A CA 1
ATOM 617 C C . ASN A 1 91 ? -2.543 -10.942 -2.053 1.00 94.31 91 ASN A C 1
ATOM 619 O O . ASN A 1 91 ? -2.413 -11.688 -1.081 1.00 94.31 91 ASN A O 1
ATOM 623 N N . LEU A 1 92 ? -2.366 -9.620 -1.996 1.00 97.31 92 LEU A N 1
ATOM 624 C CA . LEU A 1 92 ? -1.995 -8.948 -0.764 1.00 97.31 92 LEU A CA 1
ATOM 625 C C . LEU A 1 92 ? -3.128 -9.003 0.260 1.00 97.31 92 LEU A C 1
ATOM 627 O O . LEU A 1 92 ? -4.296 -8.795 -0.066 1.00 97.31 92 LEU A O 1
ATOM 631 N N . VAL A 1 93 ? -2.757 -9.199 1.521 1.00 98.38 93 VAL A N 1
ATOM 632 C CA . VAL A 1 93 ? -3.662 -9.083 2.669 1.00 98.38 93 VAL A CA 1
ATOM 633 C C . VAL A 1 93 ? -2.957 -8.301 3.766 1.00 98.38 93 VAL A C 1
ATOM 635 O O . VAL A 1 93 ? -1.809 -8.598 4.079 1.00 98.38 93 VAL A O 1
ATOM 638 N N . VAL A 1 94 ? -3.644 -7.330 4.374 1.00 98.69 94 VAL A N 1
ATOM 639 C CA . VAL A 1 94 ? -3.186 -6.661 5.600 1.00 98.69 94 VAL A CA 1
ATOM 640 C C . VAL A 1 94 ? -3.950 -7.241 6.784 1.00 98.69 94 VAL A C 1
ATOM 642 O O . VAL A 1 94 ? -5.179 -7.262 6.786 1.00 98.69 94 VAL A O 1
ATOM 645 N N . THR A 1 95 ? -3.224 -7.729 7.788 1.00 98.38 95 THR A N 1
ATOM 646 C CA . THR A 1 95 ? -3.794 -8.331 8.997 1.00 98.38 95 THR A CA 1
ATOM 647 C C . THR A 1 95 ? -3.438 -7.507 10.235 1.00 98.38 95 THR A C 1
ATOM 649 O O . THR A 1 95 ? -2.255 -7.207 10.439 1.00 98.38 95 THR A O 1
ATOM 652 N N . PRO A 1 96 ? -4.429 -7.182 11.088 1.00 98.25 96 PRO A N 1
ATOM 653 C CA . PRO A 1 96 ? -5.868 -7.366 10.883 1.00 98.25 96 PRO A CA 1
ATOM 654 C C . PRO A 1 96 ? -6.424 -6.389 9.829 1.00 98.25 96 PRO A C 1
ATOM 656 O O . PRO A 1 96 ? -5.859 -5.320 9.616 1.00 98.25 96 PRO A O 1
ATOM 659 N N . ALA A 1 97 ? -7.551 -6.745 9.201 1.00 97.94 97 ALA A N 1
ATOM 660 C CA . ALA A 1 97 ? -8.222 -5.892 8.211 1.00 97.94 97 ALA A CA 1
ATOM 661 C C . ALA A 1 97 ? -8.926 -4.682 8.848 1.00 97.94 97 ALA A C 1
ATOM 663 O O . ALA A 1 97 ? -9.130 -3.658 8.199 1.00 97.94 97 ALA A O 1
ATOM 664 N N . THR A 1 98 ? -9.296 -4.784 10.124 1.00 96.50 98 THR A N 1
ATOM 665 C CA . THR A 1 98 ? -9.834 -3.673 10.905 1.00 96.50 98 THR A CA 1
ATOM 666 C C . THR A 1 98 ? -9.210 -3.650 12.293 1.00 96.50 98 THR A C 1
ATOM 668 O O . THR A 1 98 ? -8.876 -4.694 12.862 1.00 96.50 98 THR A O 1
ATOM 671 N N . LYS A 1 99 ? -9.034 -2.454 12.855 1.00 95.94 99 LYS A N 1
ATOM 672 C CA . LYS A 1 99 ? -8.553 -2.286 14.227 1.00 95.94 99 LYS A CA 1
ATOM 673 C C . LYS A 1 99 ? -9.143 -1.028 14.852 1.00 95.94 99 LYS A C 1
ATOM 675 O O . LYS A 1 99 ? -8.959 0.064 14.327 1.00 95.94 99 LYS A O 1
ATOM 680 N N . ALA A 1 100 ? -9.801 -1.180 15.999 1.00 93.31 100 ALA A N 1
ATOM 681 C CA . ALA A 1 100 ? -10.127 -0.052 16.862 1.00 93.31 100 ALA A CA 1
ATOM 682 C C . ALA A 1 100 ? -8.924 0.281 17.759 1.00 93.31 100 ALA A C 1
ATOM 684 O O . ALA A 1 100 ? -8.271 -0.623 18.291 1.00 93.31 100 ALA A O 1
ATOM 685 N N . MET A 1 101 ? -8.618 1.568 17.896 1.00 93.69 101 MET A N 1
ATOM 686 C CA . MET A 1 101 ? -7.531 2.091 18.721 1.00 93.69 101 MET A CA 1
ATOM 687 C C . MET A 1 101 ? -8.002 3.314 19.508 1.00 93.69 101 MET A C 1
ATOM 689 O O . MET A 1 101 ? -8.911 4.031 19.089 1.00 93.69 101 MET A O 1
ATOM 693 N N . LEU A 1 102 ? -7.349 3.551 20.641 1.00 92.19 102 LEU A N 1
ATOM 694 C CA . LEU A 1 102 ? -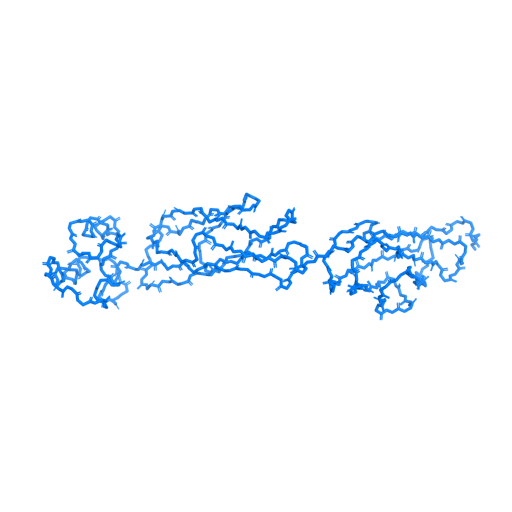7.509 4.757 21.447 1.00 92.19 102 LEU A CA 1
ATOM 695 C C . LEU A 1 102 ? -6.343 5.726 21.188 1.00 92.19 102 LEU A C 1
ATOM 697 O O . LEU A 1 102 ? -5.312 5.315 20.642 1.00 92.19 102 LEU A O 1
ATOM 701 N N . PRO A 1 103 ? -6.477 7.002 21.570 1.00 91.06 103 PRO A N 1
ATOM 702 C CA . PRO A 1 103 ? -5.389 7.974 21.504 1.00 91.06 103 PRO A CA 1
ATOM 703 C C . PRO A 1 103 ? -4.128 7.465 22.207 1.00 91.06 103 PRO A C 1
ATOM 705 O O . PRO A 1 103 ? -4.197 6.834 23.260 1.00 91.06 103 PRO A O 1
ATOM 708 N N . GLY A 1 104 ? -2.966 7.696 21.598 1.00 91.06 104 GLY A N 1
ATOM 709 C CA . GLY A 1 104 ? -1.671 7.236 22.112 1.00 91.06 104 GLY A CA 1
ATOM 710 C C . GLY A 1 104 ? -1.374 5.740 21.929 1.00 91.06 104 GLY A C 1
ATOM 711 O O . GLY A 1 104 ? -0.246 5.317 22.184 1.00 91.06 104 GLY A O 1
ATOM 712 N N . GLN A 1 105 ? -2.331 4.924 21.470 1.00 94.50 105 GLN A N 1
ATOM 713 C CA . GLN A 1 105 ? -2.089 3.498 21.238 1.00 94.50 105 GLN A CA 1
ATOM 714 C C . GLN A 1 105 ? -1.212 3.250 20.011 1.00 94.50 105 GLN A C 1
ATOM 716 O O . GLN A 1 105 ? -1.216 4.007 19.037 1.00 94.50 105 GLN A O 1
ATOM 721 N N . SER A 1 106 ? -0.499 2.125 20.039 1.00 97.31 106 SER A N 1
ATOM 722 C CA . SER A 1 106 ? 0.273 1.620 18.903 1.00 97.31 106 SER A CA 1
ATOM 723 C C . SER A 1 106 ? -0.120 0.187 18.565 1.00 97.31 106 SER A C 1
ATOM 725 O O . SER A 1 106 ? -0.438 -0.604 19.452 1.00 97.31 106 SER A O 1
ATOM 727 N N . PHE A 1 107 ? -0.099 -0.157 17.280 1.00 98.44 107 PHE A N 1
ATOM 728 C CA . PHE A 1 107 ? -0.387 -1.510 16.813 1.00 98.44 107 PHE A CA 1
ATOM 729 C C . PHE A 1 107 ? 0.412 -1.843 15.550 1.00 98.44 107 PHE A C 1
ATOM 731 O O . PHE A 1 107 ? 0.554 -1.007 14.657 1.00 98.44 107 PHE A O 1
ATOM 738 N N . THR A 1 108 ? 0.914 -3.075 15.461 1.00 98.62 108 THR A N 1
ATOM 739 C CA . THR A 1 108 ? 1.680 -3.558 14.306 1.00 98.62 108 THR A CA 1
ATOM 740 C C . THR A 1 108 ? 0.796 -4.359 13.360 1.00 98.62 108 THR A C 1
ATOM 742 O O . THR A 1 108 ? 0.273 -5.413 13.716 1.00 98.62 108 THR A O 1
ATOM 745 N N . PHE A 1 109 ? 0.666 -3.868 12.131 1.00 98.69 109 PHE A N 1
ATOM 746 C CA . PHE A 1 109 ? 0.002 -4.548 11.025 1.00 98.69 109 PHE A CA 1
ATOM 747 C C . PHE A 1 109 ? 1.012 -5.356 10.220 1.00 98.69 109 PHE A C 1
ATOM 749 O O . PHE A 1 109 ? 2.179 -4.977 10.108 1.00 98.69 109 PHE A O 1
ATOM 756 N N . THR A 1 110 ? 0.551 -6.458 9.632 1.00 98.62 110 THR A N 1
ATOM 757 C CA . THR A 1 110 ? 1.377 -7.328 8.785 1.00 98.62 110 THR A CA 1
ATOM 758 C C . THR A 1 110 ? 0.738 -7.494 7.413 1.00 98.62 110 THR A C 1
ATOM 760 O O . THR A 1 110 ? -0.453 -7.782 7.323 1.00 98.62 110 THR A O 1
ATOM 763 N N . ALA A 1 111 ? 1.527 -7.332 6.353 1.00 98.38 111 ALA A N 1
ATOM 764 C CA . ALA A 1 111 ? 1.174 -7.700 4.991 1.00 98.38 111 ALA A CA 1
ATOM 765 C C . ALA A 1 111 ? 1.625 -9.136 4.683 1.00 98.38 111 ALA A C 1
ATOM 767 O O . ALA A 1 111 ? 2.674 -9.585 5.144 1.00 98.38 111 ALA A O 1
ATOM 768 N N . SER A 1 112 ? 0.855 -9.844 3.865 1.00 97.06 112 SER A N 1
ATOM 769 C CA . SER A 1 112 ? 1.210 -11.153 3.307 1.00 97.06 112 SER A CA 1
ATOM 770 C C . SER A 1 112 ? 0.810 -11.237 1.833 1.00 97.06 112 SER A C 1
ATOM 772 O O . SER A 1 112 ? 0.127 -10.346 1.332 1.00 97.06 112 SER A O 1
ATOM 774 N N . GLY A 1 113 ? 1.242 -12.292 1.131 1.00 94.38 113 GLY A N 1
ATOM 775 C CA . GLY A 1 113 ? 0.856 -12.546 -0.265 1.00 94.38 113 GLY A CA 1
ATOM 776 C C . GLY A 1 113 ? 1.596 -11.698 -1.306 1.00 94.38 113 GLY A C 1
ATOM 777 O O . GLY A 1 113 ? 1.128 -11.563 -2.436 1.00 94.38 113 GLY A O 1
ATOM 778 N N . ASP A 1 114 ? 2.746 -11.136 -0.931 1.00 93.38 114 ASP A N 1
ATOM 779 C CA . ASP A 1 114 ? 3.621 -10.292 -1.756 1.00 93.38 114 ASP A CA 1
ATOM 780 C C . ASP A 1 114 ? 4.536 -11.087 -2.699 1.00 93.38 114 ASP A C 1
ATOM 782 O O . ASP A 1 114 ? 5.219 -10.494 -3.530 1.00 93.38 114 ASP A O 1
ATOM 786 N N . GLN A 1 115 ? 4.566 -12.416 -2.550 1.00 90.06 115 GLN A N 1
ATOM 787 C CA . GLN A 1 115 ? 5.413 -13.332 -3.321 1.00 90.06 115 GLN A CA 1
ATOM 788 C C . GLN A 1 115 ? 6.917 -13.012 -3.207 1.00 90.06 115 GLN A C 1
ATOM 790 O O . GLN A 1 115 ? 7.686 -13.274 -4.125 1.00 90.06 115 GLN A O 1
ATOM 795 N N . GLY A 1 116 ? 7.346 -12.443 -2.074 1.00 86.19 116 GLY A N 1
ATOM 796 C CA . GLY A 1 116 ? 8.737 -12.050 -1.827 1.00 86.19 116 GLY A CA 1
ATOM 797 C C . GLY A 1 116 ? 9.131 -10.689 -2.409 1.00 86.19 116 GLY A C 1
ATOM 798 O O . GLY A 1 116 ? 10.257 -10.244 -2.186 1.00 86.19 116 GLY A O 1
ATOM 799 N N . GLY A 1 117 ? 8.222 -10.007 -3.112 1.00 87.62 117 GLY A N 1
ATOM 800 C CA . GLY A 1 117 ? 8.457 -8.679 -3.680 1.00 87.62 117 GLY A CA 1
ATOM 801 C C . GLY A 1 117 ? 8.488 -7.543 -2.655 1.00 87.62 117 GLY A C 1
ATOM 802 O O . GLY A 1 117 ? 9.018 -6.464 -2.924 1.00 87.62 117 GLY A O 1
ATOM 803 N N . GLY A 1 118 ? 7.930 -7.760 -1.465 1.00 93.00 118 GLY A N 1
ATOM 804 C CA . GLY A 1 118 ? 7.742 -6.732 -0.452 1.00 93.00 118 GLY A CA 1
ATOM 805 C C . GLY A 1 118 ? 6.650 -5.719 -0.804 1.00 93.00 118 GLY A C 1
ATOM 806 O O . GLY A 1 118 ? 6.034 -5.734 -1.874 1.00 93.00 118 GLY A O 1
ATOM 807 N N . VAL A 1 119 ? 6.412 -4.794 0.128 1.00 97.25 119 VAL A N 1
ATOM 808 C CA . VAL A 1 119 ? 5.349 -3.786 0.017 1.00 97.25 119 VAL A CA 1
ATOM 809 C C . VAL A 1 119 ? 5.858 -2.376 0.313 1.00 97.25 119 VAL A C 1
ATOM 811 O O . VAL A 1 119 ? 6.894 -2.174 0.951 1.00 97.25 119 VAL A O 1
ATOM 814 N N . ASN A 1 120 ? 5.118 -1.386 -0.170 1.00 97.62 120 ASN A N 1
ATOM 815 C CA . ASN A 1 120 ? 5.204 0.007 0.242 1.00 97.62 120 ASN A CA 1
ATOM 816 C C . ASN A 1 120 ? 3.954 0.345 1.051 1.00 97.62 120 ASN A C 1
ATOM 818 O O . ASN A 1 120 ? 2.836 0.143 0.580 1.00 97.62 120 ASN A O 1
ATOM 822 N N . TRP A 1 121 ? 4.145 0.860 2.262 1.00 98.50 121 TRP A N 1
ATOM 823 C CA . TRP A 1 121 ? 3.047 1.242 3.142 1.00 98.50 121 TRP A CA 1
ATOM 824 C C . TRP A 1 121 ? 2.700 2.719 2.973 1.00 98.50 121 TRP A C 1
ATOM 826 O O . TRP A 1 121 ? 3.586 3.574 2.937 1.00 98.50 121 TRP A O 1
ATOM 836 N N . THR A 1 122 ? 1.413 3.040 2.971 1.00 98.44 122 THR A N 1
ATOM 837 C CA . THR A 1 122 ? 0.894 4.412 3.071 1.00 98.44 122 THR A CA 1
ATOM 838 C C . THR A 1 122 ? -0.201 4.466 4.131 1.00 98.44 122 THR A C 1
ATOM 840 O O . THR A 1 122 ? -0.880 3.470 4.372 1.00 98.44 122 THR A O 1
ATOM 843 N N . LEU A 1 123 ? -0.337 5.605 4.807 1.00 98.31 123 LEU A N 1
ATOM 844 C CA . LEU A 1 123 ? -1.303 5.813 5.886 1.00 98.31 123 LEU A CA 1
ATOM 845 C C . LEU A 1 123 ? -1.954 7.183 5.710 1.00 98.31 123 LEU A C 1
ATOM 847 O O . LEU A 1 123 ? -1.257 8.163 5.449 1.00 98.31 123 LEU A O 1
ATOM 851 N N . THR A 1 124 ? -3.277 7.241 5.845 1.00 97.38 124 THR A N 1
ATOM 852 C CA . THR A 1 124 ? -4.030 8.500 5.900 1.00 97.38 124 THR A CA 1
ATOM 853 C C . THR A 1 124 ? -4.225 8.976 7.342 1.00 97.38 124 THR A C 1
ATOM 855 O O . THR A 1 124 ? -4.090 8.203 8.289 1.00 97.38 124 THR A O 1
ATOM 858 N N . GLY A 1 125 ? -4.585 10.249 7.515 1.00 92.25 125 GLY A N 1
ATOM 859 C CA . GLY A 1 125 ? -4.851 10.837 8.829 1.00 92.25 125 GLY A CA 1
ATOM 860 C C . GLY A 1 125 ? -3.602 11.386 9.517 1.00 92.25 125 GLY A C 1
ATOM 861 O O . GLY A 1 125 ? -2.606 11.693 8.867 1.00 92.25 125 GLY A O 1
ATOM 862 N N . THR A 1 126 ? -3.685 11.564 10.835 1.00 92.12 126 THR A N 1
ATOM 863 C CA . THR A 1 126 ? -2.641 12.213 11.651 1.00 92.12 126 THR A CA 1
ATOM 864 C C . THR A 1 126 ? -1.768 11.228 12.429 1.00 92.12 126 THR A C 1
ATOM 866 O O . THR A 1 126 ? -0.814 11.645 13.083 1.00 92.12 126 THR A O 1
ATOM 869 N N . ALA A 1 127 ? -2.075 9.929 12.369 1.00 94.69 127 ALA A N 1
ATOM 870 C CA . ALA A 1 127 ? -1.226 8.889 12.936 1.00 94.69 127 ALA A CA 1
ATOM 871 C C . ALA A 1 127 ? 0.117 8.786 12.208 1.00 94.69 127 ALA A C 1
ATOM 873 O O . ALA A 1 127 ? 0.248 9.109 11.027 1.00 94.69 127 ALA A O 1
ATOM 874 N N . THR A 1 128 ? 1.122 8.310 12.933 1.00 97.44 128 THR A N 1
ATOM 875 C CA . THR A 1 128 ? 2.448 8.037 12.384 1.00 97.44 128 THR A CA 1
ATOM 876 C C . THR A 1 128 ? 2.600 6.548 12.109 1.00 97.44 128 THR A C 1
ATOM 878 O O . THR A 1 128 ? 1.879 5.717 12.666 1.00 97.44 128 THR A O 1
ATOM 881 N N . LYS A 1 129 ? 3.542 6.200 11.228 1.00 97.81 129 LYS A N 1
ATOM 882 C CA . LYS A 1 129 ? 3.897 4.808 10.955 1.00 97.81 129 LYS A CA 1
ATOM 883 C C . LYS A 1 129 ? 5.400 4.602 10.918 1.00 97.81 129 LYS A C 1
ATOM 885 O O . LYS A 1 129 ? 6.140 5.486 10.484 1.00 97.81 129 LYS A O 1
ATOM 890 N N . VAL A 1 130 ? 5.825 3.412 11.315 1.00 98.50 130 VAL A N 1
ATOM 891 C CA . VAL A 1 130 ? 7.205 2.939 11.204 1.00 98.50 130 VAL A CA 1
ATOM 892 C C . VAL A 1 130 ? 7.190 1.622 10.440 1.00 98.50 130 VAL A C 1
ATOM 894 O O . VAL A 1 130 ? 6.689 0.615 10.937 1.00 98.50 130 VAL A O 1
ATOM 897 N N . ASP A 1 131 ? 7.730 1.640 9.223 1.00 98.31 131 ASP A N 1
ATOM 898 C CA . ASP A 1 131 ? 7.756 0.470 8.346 1.00 98.31 131 ASP A CA 1
ATOM 899 C C . ASP A 1 131 ? 8.954 -0.434 8.659 1.00 98.31 131 ASP A C 1
ATOM 901 O O . ASP A 1 131 ? 10.078 0.033 8.840 1.00 98.31 131 ASP A O 1
ATOM 905 N N . ASN A 1 132 ? 8.721 -1.743 8.647 1.00 97.38 132 ASN A N 1
ATOM 906 C CA . ASN A 1 132 ? 9.730 -2.785 8.792 1.00 97.38 132 ASN A CA 1
ATOM 907 C C . ASN A 1 132 ? 9.419 -3.947 7.830 1.00 97.38 132 ASN A C 1
ATOM 909 O O . ASN A 1 132 ? 8.902 -4.999 8.217 1.00 97.38 132 ASN A O 1
ATOM 913 N N . GLY A 1 133 ? 9.682 -3.727 6.539 1.00 96.12 133 GLY A N 1
ATOM 914 C CA . GLY A 1 133 ? 9.396 -4.695 5.479 1.00 96.12 133 GLY A CA 1
ATOM 915 C C . GLY A 1 133 ? 7.897 -4.984 5.346 1.00 96.12 133 GLY A C 1
ATOM 916 O O . GLY A 1 133 ? 7.104 -4.085 5.071 1.00 96.12 133 GLY A O 1
ATOM 917 N N . LEU A 1 134 ? 7.511 -6.247 5.549 1.00 97.88 134 LEU A N 1
ATOM 918 C CA . LEU A 1 134 ? 6.110 -6.685 5.529 1.00 97.88 134 LEU A CA 1
ATOM 919 C C . LEU A 1 134 ? 5.325 -6.298 6.788 1.00 97.88 134 LEU A C 1
ATOM 921 O O . LEU A 1 134 ? 4.140 -6.591 6.868 1.00 97.88 134 LEU A O 1
ATOM 925 N N . GLN A 1 135 ? 5.946 -5.648 7.768 1.00 98.44 135 GLN A N 1
ATOM 926 C CA . GLN A 1 135 ? 5.260 -5.137 8.951 1.00 98.44 135 GLN A CA 1
ATOM 927 C C . GLN A 1 135 ? 5.298 -3.611 8.969 1.00 98.44 135 GLN A C 1
ATOM 929 O O . GLN A 1 135 ? 6.244 -2.999 8.474 1.00 98.44 135 GLN A O 1
ATOM 934 N N . THR A 1 136 ? 4.286 -2.986 9.563 1.00 98.56 136 THR A N 1
ATOM 935 C CA . THR A 1 136 ? 4.303 -1.552 9.870 1.00 98.56 136 THR A CA 1
ATOM 936 C C . THR A 1 136 ? 3.609 -1.302 11.200 1.00 98.56 136 THR A C 1
ATOM 938 O O . THR A 1 136 ? 2.527 -1.831 11.465 1.00 98.56 136 THR A O 1
ATOM 941 N N . THR A 1 137 ? 4.251 -0.527 12.067 1.00 98.56 137 THR A N 1
ATOM 942 C CA . THR A 1 137 ? 3.678 -0.124 13.352 1.00 98.56 137 THR A CA 1
ATOM 943 C C . THR A 1 137 ? 3.038 1.236 13.190 1.00 98.56 137 THR A C 1
ATOM 945 O O . THR A 1 137 ? 3.729 2.199 12.865 1.00 98.56 137 THR A O 1
ATOM 948 N N . VAL A 1 138 ? 1.731 1.310 13.424 1.00 98.44 138 VAL A N 1
ATOM 949 C CA . VAL A 1 138 ? 0.968 2.558 13.422 1.00 98.44 138 VAL A CA 1
ATOM 950 C C . VAL A 1 138 ? 0.810 3.047 14.855 1.00 98.44 138 VAL A C 1
ATOM 952 O O . VAL A 1 138 ? 0.410 2.272 15.725 1.00 98.44 138 VAL A O 1
ATOM 955 N N . THR A 1 139 ? 1.090 4.328 15.085 1.00 97.62 139 THR A N 1
ATOM 956 C CA . THR A 1 139 ? 0.940 4.999 16.380 1.00 97.62 139 THR A CA 1
ATOM 957 C C . THR A 1 139 ? -0.043 6.153 16.243 1.00 97.62 139 THR A C 1
ATOM 959 O O . THR A 1 139 ? 0.156 7.081 15.455 1.00 97.62 139 THR A O 1
ATOM 962 N N . VAL A 1 140 ? -1.125 6.091 17.015 1.00 95.19 140 VAL A N 1
ATOM 963 C CA . VAL A 1 140 ? -2.131 7.153 17.080 1.00 95.19 140 VAL A CA 1
ATOM 964 C C . VAL A 1 140 ? -1.598 8.278 17.976 1.00 95.19 140 VAL A C 1
ATOM 966 O O . VAL A 1 140 ? -1.035 7.979 19.031 1.00 95.19 140 VAL A O 1
ATOM 969 N N . PRO A 1 141 ? -1.762 9.564 17.612 1.00 92.19 141 PRO A N 1
ATOM 970 C CA . PRO A 1 141 ? -1.337 10.664 18.471 1.00 92.19 141 PRO A CA 1
ATOM 971 C C . PRO A 1 141 ? -2.049 10.614 19.826 1.00 92.19 141 PRO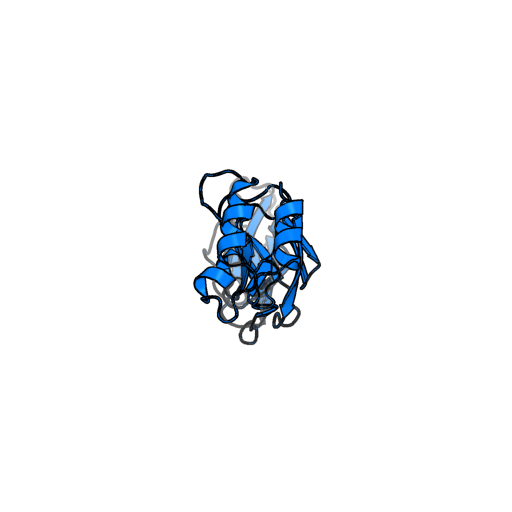 A C 1
ATOM 973 O O . PRO A 1 141 ? -3.212 10.222 19.905 1.00 92.19 141 PRO A O 1
ATOM 976 N N . SER A 1 142 ? -1.372 11.042 20.892 1.00 87.75 142 SER A N 1
ATOM 977 C CA . SER A 1 142 ? -1.983 11.144 22.227 1.00 87.75 142 SER A CA 1
ATOM 978 C C . SER A 1 142 ? -2.963 12.309 22.356 1.00 87.75 142 SER A C 1
ATOM 980 O O . SER A 1 142 ? -3.692 12.375 23.337 1.00 87.75 142 SER A O 1
ATOM 982 N N . ALA A 1 143 ? -2.973 13.238 21.393 1.00 85.62 143 ALA A N 1
ATOM 983 C CA . ALA A 1 143 ? -3.957 14.309 21.360 1.00 85.62 143 ALA A CA 1
ATOM 984 C C . ALA A 1 143 ? -5.361 13.701 21.295 1.00 85.62 143 ALA A C 1
ATOM 986 O O . ALA A 1 143 ? -5.640 12.885 20.414 1.00 85.62 143 ALA A O 1
ATOM 987 N N . VAL A 1 144 ? -6.217 14.094 22.236 1.00 75.25 144 VAL A N 1
ATOM 988 C CA . VAL A 1 144 ? -7.548 13.518 22.374 1.00 75.25 144 VAL A CA 1
ATOM 989 C C . VAL A 1 144 ? -8.404 13.927 21.167 1.00 75.25 144 VAL A C 1
ATOM 991 O O . VAL A 1 144 ? -8.603 15.120 20.928 1.00 75.25 144 VAL A O 1
ATOM 994 N N . PRO A 1 145 ? -8.876 12.971 20.352 1.00 76.62 145 PRO A N 1
ATOM 995 C CA . PRO A 1 145 ? -9.716 13.257 19.214 1.00 76.62 145 PRO A CA 1
ATOM 996 C C . PRO A 1 145 ? -11.114 13.590 19.723 1.00 76.62 145 PRO A C 1
ATOM 998 O O . PRO A 1 145 ? -11.718 12.819 20.464 1.00 76.62 145 PRO A O 1
ATOM 1001 N N . LEU A 1 146 ? -11.635 14.724 19.269 1.00 83.62 146 LEU A N 1
ATOM 1002 C CA . LEU A 1 146 ? -12.989 15.198 19.577 1.00 83.62 146 LEU A CA 1
ATOM 1003 C C . LEU A 1 146 ? -14.062 14.506 18.724 1.00 83.62 146 LEU A C 1
ATOM 1005 O O . LEU A 1 146 ? -15.253 14.670 18.923 1.00 83.62 146 LEU A O 1
ATOM 1009 N N . THR A 1 147 ? -13.645 13.746 17.710 1.00 85.75 147 THR A N 1
ATOM 1010 C CA . THR A 1 147 ? -14.546 12.937 16.888 1.00 85.75 147 THR A CA 1
ATOM 1011 C C . THR A 1 147 ? -13.871 11.629 16.525 1.00 85.75 147 THR A C 1
ATOM 1013 O O . THR A 1 147 ? -12.647 11.556 16.402 1.00 85.75 147 THR A O 1
ATOM 1016 N N . THR A 1 148 ? -14.670 10.573 16.368 1.00 88.06 148 THR A N 1
ATOM 1017 C CA . THR A 1 148 ? -14.143 9.280 15.926 1.00 88.06 148 THR A CA 1
ATOM 1018 C C . THR A 1 148 ? -13.526 9.442 14.538 1.00 88.06 148 THR A C 1
ATOM 1020 O O . THR A 1 148 ? -14.202 9.859 13.597 1.00 88.06 148 THR A O 1
ATOM 1023 N N . ALA A 1 149 ? -12.245 9.102 14.407 1.00 91.25 149 ALA A N 1
ATOM 1024 C CA . ALA A 1 149 ? -11.503 9.223 13.159 1.00 91.25 149 ALA A CA 1
ATOM 1025 C C . ALA A 1 149 ? -11.327 7.857 12.491 1.00 91.25 149 ALA A C 1
ATOM 1027 O O . ALA A 1 149 ? -11.209 6.827 13.153 1.00 91.25 149 ALA A O 1
ATOM 1028 N N . THR A 1 150 ? -11.285 7.850 11.160 1.00 94.56 150 THR A N 1
ATOM 1029 C CA . THR A 1 150 ? -10.987 6.646 10.377 1.00 94.56 150 THR A CA 1
ATOM 1030 C C . THR A 1 150 ? -9.720 6.870 9.570 1.00 94.56 150 THR A C 1
ATOM 1032 O O . THR A 1 150 ? -9.657 7.790 8.755 1.00 94.56 150 THR A O 1
ATOM 1035 N N . TYR A 1 151 ? -8.717 6.022 9.784 1.00 96.25 151 TYR A N 1
ATOM 1036 C CA . TYR A 1 151 ? -7.486 5.990 9.002 1.00 96.25 151 TYR A CA 1
ATOM 1037 C C . TYR A 1 151 ? -7.471 4.756 8.109 1.00 96.25 151 TYR A C 1
ATOM 1039 O O . TYR A 1 151 ? -7.999 3.697 8.448 1.00 96.25 151 TYR A O 1
ATOM 1047 N N . THR A 1 152 ? -6.863 4.899 6.940 1.00 98.25 152 THR A N 1
ATOM 1048 C CA . THR A 1 152 ? -6.687 3.817 5.975 1.00 98.25 152 THR A CA 1
ATOM 1049 C C . THR A 1 152 ? -5.205 3.536 5.847 1.00 98.25 152 THR A C 1
ATOM 1051 O O . THR A 1 152 ? -4.437 4.394 5.408 1.00 98.25 152 THR A O 1
ATOM 1054 N N . LEU A 1 153 ? -4.811 2.329 6.239 1.00 98.62 153 LEU A N 1
ATOM 1055 C CA . LEU A 1 153 ? -3.477 1.804 6.008 1.00 98.62 153 LEU A CA 1
ATOM 1056 C C . LEU A 1 153 ? -3.503 0.994 4.714 1.00 98.62 153 LEU A C 1
ATOM 1058 O O . LEU A 1 153 ? -4.293 0.062 4.600 1.00 98.62 153 LEU A O 1
ATOM 1062 N N . THR A 1 154 ? -2.648 1.328 3.752 1.00 98.62 154 THR A N 1
ATOM 1063 C CA . THR A 1 154 ? -2.564 0.625 2.463 1.00 98.62 154 THR A CA 1
ATOM 1064 C C . THR A 1 154 ? -1.178 0.020 2.282 1.00 98.62 154 THR A C 1
ATOM 1066 O O . THR A 1 154 ? -0.179 0.734 2.373 1.00 98.62 154 THR A O 1
ATOM 1069 N N . ALA A 1 155 ? -1.125 -1.279 1.989 1.00 98.50 155 ALA A N 1
ATOM 1070 C CA . ALA A 1 155 ? 0.052 -1.960 1.465 1.00 98.50 155 ALA A CA 1
ATOM 1071 C C . ALA A 1 155 ? -0.063 -2.063 -0.059 1.00 98.50 155 ALA A C 1
ATOM 1073 O O . ALA A 1 155 ? -1.031 -2.626 -0.569 1.00 98.50 155 ALA A O 1
ATOM 1074 N N . THR A 1 156 ? 0.934 -1.558 -0.778 1.00 97.12 156 THR A N 1
ATOM 1075 C CA . THR A 1 156 ? 1.040 -1.655 -2.240 1.00 97.12 156 THR A CA 1
ATOM 1076 C C . THR A 1 156 ? 2.221 -2.544 -2.599 1.00 97.12 156 THR A C 1
ATOM 1078 O O . THR A 1 156 ? 3.303 -2.359 -2.042 1.00 97.12 156 THR A O 1
ATOM 1081 N N . SER A 1 157 ? 2.053 -3.498 -3.517 1.00 94.12 157 SER A N 1
ATOM 1082 C CA . SER A 1 157 ? 3.169 -4.353 -3.944 1.00 94.12 157 SER A CA 1
ATOM 1083 C C . SER A 1 157 ? 4.268 -3.521 -4.608 1.00 94.12 157 SER A C 1
ATOM 1085 O O . SER A 1 157 ? 3.993 -2.600 -5.379 1.00 94.12 157 SER A O 1
ATOM 1087 N N . ARG A 1 158 ? 5.531 -3.841 -4.305 1.00 90.31 158 ARG A N 1
ATOM 1088 C CA . ARG A 1 158 ? 6.689 -3.223 -4.977 1.00 90.31 158 ARG A CA 1
ATOM 1089 C C . ARG A 1 158 ? 6.901 -3.756 -6.389 1.00 90.31 158 ARG A C 1
ATOM 1091 O O . ARG A 1 158 ? 7.495 -3.056 -7.201 1.00 90.31 158 ARG A O 1
ATOM 1098 N N . LEU A 1 159 ? 6.424 -4.968 -6.663 1.00 86.38 159 LEU A N 1
ATOM 1099 C CA . LEU A 1 159 ? 6.481 -5.564 -7.992 1.00 86.38 159 LEU A CA 1
ATOM 1100 C C . LEU A 1 159 ? 5.378 -4.971 -8.865 1.00 86.38 159 LEU A C 1
ATOM 1102 O O . LEU A 1 159 ? 5.653 -4.451 -9.936 1.00 86.38 159 LEU A O 1
ATOM 1106 N N . ASP A 1 160 ? 4.138 -4.954 -8.386 1.00 85.56 160 ASP A N 1
ATOM 1107 C CA . ASP A 1 160 ? 2.998 -4.477 -9.168 1.00 85.56 160 ASP A CA 1
ATOM 1108 C C . ASP A 1 160 ? 2.185 -3.450 -8.380 1.00 85.56 160 ASP A C 1
ATOM 1110 O O . ASP A 1 160 ? 1.380 -3.792 -7.514 1.00 85.56 160 ASP A O 1
ATOM 1114 N N . GLY A 1 161 ? 2.373 -2.173 -8.719 1.00 87.88 161 GLY A N 1
ATOM 1115 C CA . GLY A 1 161 ? 1.710 -1.055 -8.047 1.00 87.88 161 GLY A CA 1
ATOM 1116 C C . GLY A 1 161 ? 0.179 -1.056 -8.152 1.00 87.88 161 GLY A C 1
ATOM 1117 O O . GLY A 1 161 ? -0.470 -0.319 -7.412 1.00 87.88 161 GLY A O 1
ATOM 1118 N N . SER A 1 162 ? -0.412 -1.877 -9.029 1.00 87.06 162 SER A N 1
ATOM 1119 C CA . SER A 1 162 ? -1.867 -2.060 -9.100 1.00 87.06 162 SER A CA 1
ATOM 1120 C C . SER A 1 162 ? -2.407 -3.000 -8.015 1.00 87.06 162 SER A C 1
ATOM 1122 O O . SER A 1 162 ? -3.595 -2.954 -7.687 1.00 87.06 162 SER A O 1
ATOM 1124 N N . LYS A 1 163 ? -1.550 -3.845 -7.425 1.00 91.31 163 LYS A N 1
ATOM 1125 C CA . LYS A 1 163 ? -1.919 -4.790 -6.366 1.00 91.31 163 LYS A CA 1
ATOM 1126 C C . LYS A 1 163 ? -1.807 -4.105 -5.014 1.00 91.31 163 LYS A C 1
ATOM 1128 O O . LYS A 1 163 ? -0.715 -3.739 -4.573 1.00 91.31 163 LYS A O 1
ATOM 1133 N N . THR A 1 164 ? -2.942 -3.958 -4.341 1.00 97.06 164 THR A N 1
ATOM 1134 C CA . THR A 1 164 ? -3.024 -3.301 -3.034 1.00 97.06 164 THR A CA 1
ATOM 1135 C C . THR A 1 164 ? -3.888 -4.095 -2.062 1.00 97.06 164 THR A C 1
ATOM 1137 O O . THR A 1 164 ? -4.754 -4.865 -2.473 1.00 97.06 164 THR A O 1
ATOM 1140 N N . ALA A 1 165 ? -3.647 -3.894 -0.769 1.00 98.44 165 ALA A N 1
ATOM 1141 C CA . ALA A 1 165 ? -4.499 -4.359 0.317 1.00 98.44 165 ALA A CA 1
ATOM 1142 C C . ALA A 1 165 ? -4.597 -3.284 1.395 1.00 98.44 165 ALA A C 1
ATOM 1144 O O . ALA A 1 165 ? -3.676 -2.482 1.566 1.00 98.44 165 ALA A O 1
ATOM 1145 N N . GLN A 1 166 ? -5.713 -3.263 2.120 1.00 98.44 166 GLN A N 1
ATOM 1146 C CA . GLN A 1 166 ? -6.006 -2.209 3.084 1.00 98.44 166 GLN A CA 1
ATOM 1147 C C . GLN A 1 166 ? -6.399 -2.764 4.447 1.00 98.44 166 GLN A C 1
ATOM 1149 O O . GLN A 1 166 ? -6.992 -3.838 4.545 1.00 98.44 166 GLN A O 1
ATOM 1154 N N . ALA A 1 167 ? -6.104 -1.980 5.481 1.00 98.62 167 ALA A N 1
ATOM 1155 C CA . ALA A 1 167 ? -6.706 -2.103 6.796 1.00 98.62 167 ALA A CA 1
ATOM 1156 C C . ALA A 1 167 ? -7.350 -0.778 7.217 1.00 98.62 167 ALA A C 1
ATOM 1158 O O . ALA A 1 167 ? -6.811 0.305 6.966 1.00 98.62 167 ALA A O 1
ATOM 1159 N N . VAL A 1 168 ? -8.503 -0.877 7.876 1.00 98.19 168 VAL A N 1
ATOM 1160 C CA . VAL A 1 168 ? -9.239 0.266 8.420 1.00 98.19 168 VAL A CA 1
ATOM 1161 C C . VAL A 1 168 ? -8.937 0.398 9.904 1.00 98.19 168 VAL A C 1
ATOM 1163 O O . VAL A 1 168 ? -9.163 -0.523 10.689 1.00 98.19 168 VAL A O 1
ATOM 1166 N N . ILE A 1 169 ? -8.443 1.563 10.296 1.00 97.25 169 ILE A N 1
ATOM 1167 C CA . ILE A 1 169 ? -8.145 1.887 11.686 1.00 97.25 169 ILE A CA 1
ATOM 1168 C C . ILE A 1 169 ? -9.190 2.884 12.162 1.00 97.25 169 ILE A C 1
ATOM 1170 O O . ILE A 1 169 ? -9.287 3.986 11.628 1.00 97.25 169 ILE A O 1
ATOM 1174 N N . THR A 1 170 ? -9.964 2.505 13.169 1.00 94.56 170 THR A N 1
ATOM 1175 C CA . THR A 1 170 ? -10.930 3.394 13.816 1.00 94.56 170 THR A CA 1
ATOM 1176 C C . THR A 1 170 ? -10.319 3.913 15.105 1.00 94.56 170 THR A C 1
ATOM 1178 O O . THR A 1 170 ? -10.028 3.132 16.008 1.00 94.56 170 THR A O 1
ATOM 1181 N N . VAL A 1 171 ? -10.126 5.223 15.202 1.00 93.44 171 VAL A N 1
ATOM 1182 C CA . VAL A 1 171 ? -9.689 5.878 16.435 1.00 93.44 171 VAL A CA 1
ATOM 1183 C C . VAL A 1 171 ? -10.915 6.421 17.146 1.00 93.44 171 VAL A C 1
ATOM 1185 O O . VAL A 1 171 ? -11.555 7.342 16.636 1.00 93.44 171 VAL A O 1
ATOM 1188 N N . LYS A 1 172 ? -11.259 5.835 18.294 1.00 90.50 172 LYS A N 1
ATOM 1189 C CA . LYS A 1 172 ? -12.422 6.275 19.074 1.00 90.50 172 LYS A CA 1
ATOM 1190 C C . LYS A 1 172 ? -12.149 7.629 19.724 1.00 90.50 172 LYS A C 1
ATOM 1192 O O . LYS A 1 172 ? -11.016 7.930 20.100 1.00 90.50 172 LYS A O 1
ATOM 1197 N N . SER A 1 173 ? -13.203 8.429 19.819 1.00 90.56 173 SER A N 1
ATOM 1198 C CA . SER A 1 173 ? -13.211 9.678 20.575 1.00 90.56 173 SER A CA 1
ATOM 1199 C C . SER A 1 173 ? -13.645 9.430 22.010 1.00 90.56 173 SER A C 1
ATOM 1201 O O . SER A 1 173 ? -14.445 8.531 22.254 1.00 90.56 173 SER A O 1
ATOM 1203 N N . PHE A 1 174 ? -13.116 10.238 22.925 1.00 91.88 174 PHE A N 1
ATOM 1204 C CA . PHE A 1 174 ? -13.570 10.296 24.311 1.00 91.88 174 PHE A CA 1
ATOM 1205 C C . PHE A 1 174 ? -14.619 11.401 24.552 1.00 91.88 174 PHE A C 1
ATOM 1207 O O . PHE A 1 174 ? -15.215 11.410 25.620 1.00 91.88 174 PHE A O 1
ATOM 1214 N N . ASP A 1 175 ? -14.879 12.265 23.560 1.00 92.50 175 ASP A N 1
ATOM 1215 C CA . ASP A 1 175 ? -15.972 13.250 23.564 1.00 92.50 175 ASP A CA 1
ATOM 1216 C C . ASP A 1 175 ? -17.278 12.513 23.216 1.00 92.50 175 ASP A C 1
ATOM 1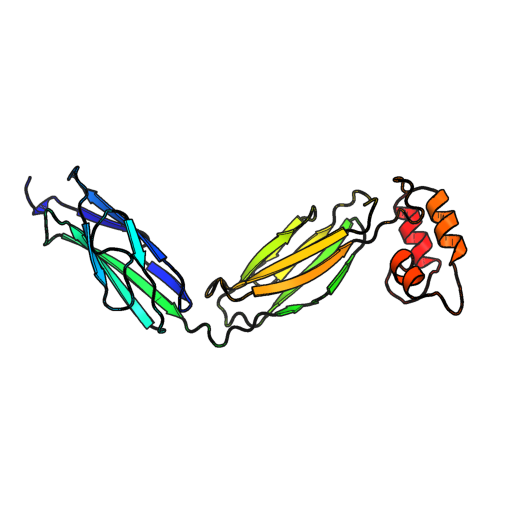218 O O . ASP A 1 175 ? -17.624 12.276 22.051 1.00 92.50 175 ASP A O 1
ATOM 1222 N N . LEU A 1 176 ? -17.951 12.019 24.251 1.00 91.56 176 LEU A N 1
ATOM 1223 C CA . LEU A 1 176 ? -19.166 11.218 24.143 1.00 91.56 176 LEU A CA 1
ATOM 1224 C C . LEU A 1 176 ? -20.403 12.091 23.938 1.00 91.56 176 LEU A C 1
ATOM 1226 O O . LEU A 1 176 ? -21.381 11.623 23.337 1.00 91.56 176 LEU A O 1
ATOM 1230 N N . ASN A 1 177 ? -20.385 13.322 24.452 1.00 90.31 177 ASN A N 1
ATOM 1231 C CA . ASN A 1 177 ? -21.526 14.233 24.405 1.00 90.31 177 ASN A CA 1
ATOM 1232 C C . ASN A 1 177 ? -21.535 15.130 23.140 1.00 90.31 177 ASN A C 1
ATOM 1234 O O . ASN A 1 177 ? -22.590 15.665 22.784 1.00 90.31 177 ASN A O 1
ATOM 1238 N N . GLY A 1 178 ? -20.411 15.214 22.420 1.00 90.50 178 GLY A N 1
ATOM 1239 C CA . GLY A 1 178 ? -20.220 15.969 21.184 1.00 90.50 178 GLY A CA 1
ATOM 1240 C C . GLY A 1 178 ? -20.074 17.480 21.372 1.00 90.50 178 GLY A C 1
ATOM 1241 O O . GLY A 1 178 ? -20.400 18.225 20.441 1.00 90.50 178 GLY A O 1
ATOM 1242 N N . ASP A 1 179 ? -19.664 17.950 22.550 1.00 92.06 179 ASP A N 1
ATOM 1243 C CA . ASP A 1 179 ? -19.523 19.377 22.864 1.00 92.06 179 ASP A CA 1
ATOM 1244 C C . ASP A 1 179 ? -18.162 19.972 22.464 1.00 92.06 179 ASP A C 1
ATOM 1246 O O . ASP A 1 179 ? -17.984 21.196 22.492 1.00 92.06 179 ASP A O 1
ATOM 1250 N N . GLY A 1 180 ? -17.238 19.134 21.987 1.00 90.56 180 GLY A N 1
ATOM 1251 C CA . GLY A 1 180 ? -15.910 19.535 21.546 1.00 90.56 180 GLY A CA 1
ATOM 1252 C C . GLY A 1 180 ? -14.880 19.614 22.671 1.00 90.56 180 GLY A C 1
ATOM 1253 O O . GLY A 1 180 ? -13.780 20.127 22.431 1.00 90.56 180 GLY A O 1
ATOM 1254 N N . ALA A 1 181 ? -15.196 19.121 23.865 1.00 90.69 181 ALA A N 1
ATOM 1255 C CA . ALA A 1 181 ? -14.267 18.914 24.963 1.00 90.69 181 ALA A CA 1
ATOM 1256 C C . ALA A 1 181 ? -14.267 17.440 25.390 1.00 90.69 181 ALA A C 1
ATOM 1258 O O . ALA A 1 181 ? -15.190 16.693 25.105 1.00 90.69 181 ALA A O 1
ATOM 1259 N N . VAL A 1 182 ? -13.179 17.017 26.038 1.00 92.12 182 VAL A N 1
ATOM 1260 C CA . VAL A 1 182 ? -13.162 15.754 26.781 1.00 92.12 182 VAL A CA 1
ATOM 1261 C C . VAL A 1 182 ? -13.061 16.101 28.248 1.00 92.12 182 VAL A C 1
ATOM 1263 O O . VAL A 1 182 ? -12.014 16.560 28.707 1.00 92.12 182 VAL A O 1
ATOM 1266 N N . ASP A 1 183 ? -14.179 15.977 28.953 1.00 93.38 183 ASP A N 1
ATOM 1267 C CA . ASP A 1 183 ? -14.312 16.432 30.328 1.00 93.38 183 ASP A CA 1
ATOM 1268 C C . ASP A 1 183 ? -15.310 15.597 31.151 1.00 93.38 183 ASP A C 1
ATOM 1270 O O . ASP A 1 183 ? -15.767 14.512 30.787 1.00 93.38 183 ASP A O 1
ATOM 1274 N N . THR A 1 184 ? -15.627 16.074 32.352 1.00 94.38 184 THR A N 1
ATOM 1275 C CA . THR A 1 184 ? -16.535 15.373 33.268 1.00 94.38 184 THR A CA 1
ATOM 1276 C C . THR A 1 184 ? -17.970 15.198 32.746 1.00 94.38 184 THR A C 1
ATOM 1278 O O . THR A 1 184 ? -18.698 14.346 33.261 1.00 94.38 184 THR A O 1
ATOM 1281 N N . LEU A 1 185 ? -18.404 15.963 31.743 1.00 94.00 185 LEU A N 1
ATOM 1282 C CA . LEU A 1 185 ? -19.691 15.779 31.075 1.00 94.00 185 LEU A CA 1
ATOM 1283 C C . LEU A 1 185 ? -19.705 14.502 30.226 1.00 94.00 185 LEU A C 1
ATOM 1285 O O . LEU A 1 185 ? -20.755 13.864 30.132 1.00 94.00 185 LEU A O 1
ATOM 1289 N N . ASP A 1 186 ? -18.561 14.067 29.698 1.00 93.38 186 ASP A N 1
ATOM 1290 C CA . ASP A 1 186 ? -18.444 12.774 29.016 1.00 93.38 186 ASP A CA 1
ATOM 1291 C C . ASP A 1 186 ? -18.576 11.612 29.986 1.00 93.38 186 ASP A C 1
ATOM 1293 O O . ASP A 1 186 ? -19.194 10.600 29.662 1.00 93.38 186 ASP A O 1
ATOM 1297 N N . ILE A 1 187 ? -18.083 11.770 31.219 1.00 93.25 187 ILE A N 1
ATOM 1298 C CA . ILE A 1 187 ? -18.303 10.779 32.280 1.00 93.25 187 ILE A CA 1
ATOM 1299 C C . ILE A 1 187 ? -19.802 10.639 32.557 1.00 93.25 187 ILE A C 1
ATOM 1301 O O . ILE A 1 187 ? -20.309 9.524 32.695 1.00 93.25 187 ILE A O 1
ATOM 1305 N N . LEU A 1 188 ? -20.535 11.756 32.610 1.00 92.19 188 LEU A N 1
ATOM 1306 C CA . LEU A 1 188 ? -21.987 11.724 32.788 1.00 92.19 188 LEU A CA 1
ATOM 1307 C C . LEU A 1 188 ? -22.685 11.054 31.598 1.00 92.19 188 LEU A C 1
ATOM 1309 O O . LEU A 1 188 ? -23.674 10.342 31.782 1.00 92.19 188 LEU A O 1
ATOM 1313 N N . GLU A 1 189 ? -22.180 11.262 30.385 1.00 92.62 189 GLU A N 1
ATOM 1314 C CA . GLU A 1 189 ? -22.689 10.603 29.187 1.00 92.62 189 GLU A CA 1
ATOM 1315 C C . GLU A 1 189 ? -22.403 9.091 29.205 1.00 92.62 189 GLU A C 1
ATOM 1317 O O . GLU A 1 189 ? -23.299 8.300 28.907 1.00 92.62 189 GLU A O 1
ATOM 1322 N N . LEU A 1 190 ? -21.218 8.659 29.644 1.00 92.50 190 LEU A N 1
ATOM 1323 C CA . LEU A 1 190 ? -20.883 7.244 29.840 1.00 92.50 190 LEU A CA 1
ATOM 1324 C C . LEU A 1 190 ? -21.779 6.597 30.907 1.00 92.50 190 LEU A C 1
ATOM 1326 O O . LEU A 1 190 ? -22.333 5.519 30.683 1.00 92.50 190 LEU A O 1
ATOM 1330 N N . ALA A 1 191 ? -22.016 7.292 32.024 1.00 90.81 191 ALA A N 1
ATOM 1331 C CA . ALA A 1 191 ? -22.848 6.815 33.130 1.00 90.81 191 ALA A CA 1
ATOM 1332 C C . ALA A 1 191 ? -24.296 6.496 32.717 1.00 90.81 191 ALA A C 1
ATOM 1334 O O . ALA A 1 191 ? -24.920 5.613 33.302 1.00 90.81 191 ALA A O 1
ATOM 1335 N N . LYS A 1 192 ? -24.834 7.144 31.672 1.00 88.94 192 LYS A N 1
ATOM 1336 C CA . LYS A 1 192 ? -26.170 6.821 31.123 1.00 88.94 192 LYS A CA 1
ATOM 1337 C C . LYS A 1 192 ? -26.264 5.400 30.553 1.00 88.94 192 LYS A C 1
ATOM 1339 O O . LYS A 1 192 ? -27.372 4.911 30.342 1.00 88.94 192 LYS A O 1
ATOM 1344 N N . ARG A 1 193 ? -25.124 4.768 30.260 1.00 86.94 193 ARG A N 1
ATOM 1345 C CA . ARG A 1 193 ? -25.008 3.469 29.575 1.00 86.94 193 ARG A CA 1
ATOM 1346 C C . ARG A 1 193 ? -24.276 2.407 30.401 1.00 86.94 193 ARG A C 1
ATOM 1348 O O . ARG A 1 193 ? -24.204 1.257 29.973 1.00 86.94 193 ARG A O 1
ATOM 1355 N N . TYR A 1 194 ? -23.748 2.800 31.555 1.00 87.94 194 TYR A N 1
ATOM 1356 C CA . TYR A 1 194 ? -22.928 1.974 32.430 1.00 87.94 194 TYR A CA 1
ATOM 1357 C C . TYR A 1 194 ? -23.709 0.756 32.946 1.00 87.94 194 TYR A C 1
ATOM 1359 O O . TYR A 1 194 ? -24.849 0.887 33.397 1.00 87.94 194 TYR A O 1
ATOM 1367 N N . GLU A 1 195 ? -23.104 -0.430 32.837 1.00 81.00 195 GLU A N 1
ATOM 1368 C CA . GLU A 1 195 ? -23.649 -1.721 33.293 1.00 81.00 195 GLU A CA 1
ATOM 1369 C C . GLU A 1 195 ? -25.049 -2.098 32.759 1.00 81.00 195 GLU A C 1
ATOM 1371 O O . GLU A 1 195 ? -25.744 -2.947 33.330 1.00 81.00 195 GLU A O 1
ATOM 1376 N N . LEU A 1 196 ? -25.497 -1.531 31.633 1.00 80.38 196 LEU A N 1
ATOM 1377 C CA . LEU A 1 196 ? -26.754 -1.978 31.031 1.00 80.38 196 LEU A CA 1
ATOM 1378 C C . LEU A 1 196 ? -26.639 -3.444 30.583 1.00 80.38 196 LEU A C 1
ATOM 1380 O O . LEU A 1 196 ? -25.771 -3.818 29.801 1.00 80.38 196 LEU A O 1
ATOM 1384 N N . VAL A 1 197 ? -27.587 -4.278 31.018 1.00 74.62 197 VAL A N 1
ATOM 1385 C CA . VAL A 1 197 ? -27.613 -5.721 30.699 1.00 74.62 197 VAL A CA 1
ATOM 1386 C C . VAL A 1 197 ? -27.779 -5.986 29.191 1.00 74.62 197 VAL A C 1
ATOM 1388 O O . VAL A 1 197 ? -27.363 -7.032 28.707 1.00 74.62 197 VAL A O 1
ATOM 1391 N N . ASN A 1 198 ? -28.351 -5.035 28.441 1.00 79.44 198 ASN A N 1
ATOM 1392 C CA . ASN A 1 198 ? -28.517 -5.078 26.984 1.00 79.44 198 ASN A CA 1
ATOM 1393 C C . ASN A 1 198 ? -28.199 -3.703 26.369 1.00 79.44 198 ASN A C 1
ATOM 1395 O O . ASN A 1 198 ? -29.107 -2.987 25.940 1.00 79.44 198 ASN A O 1
ATOM 1399 N N . VAL A 1 199 ? -26.921 -3.312 26.352 1.00 76.19 199 VAL A N 1
ATOM 1400 C CA . VAL A 1 199 ? -26.483 -2.064 25.705 1.00 76.19 199 VAL A CA 1
ATOM 1401 C C . VAL A 1 199 ? -26.791 -2.134 24.197 1.00 76.19 199 VAL A C 1
ATOM 1403 O O . VAL A 1 199 ? -26.344 -3.079 23.538 1.00 76.19 199 VAL A O 1
ATOM 1406 N N . PRO A 1 200 ? -27.506 -1.160 23.603 1.00 84.19 200 PRO A N 1
ATOM 1407 C CA . PRO A 1 200 ? -27.645 -1.063 22.151 1.00 84.19 200 PRO A CA 1
ATOM 1408 C C . PRO A 1 200 ? -26.279 -1.049 21.449 1.00 84.19 200 PRO A C 1
ATOM 1410 O O . PRO A 1 200 ? -25.341 -0.408 21.913 1.00 84.19 200 PRO A O 1
ATOM 1413 N N . THR A 1 201 ? -26.145 -1.693 20.289 1.00 82.19 201 THR A N 1
ATOM 1414 C CA . THR A 1 201 ? -24.856 -1.756 19.564 1.00 82.19 201 THR A CA 1
ATOM 1415 C C . THR A 1 201 ? -24.304 -0.379 19.187 1.00 82.19 201 THR A C 1
ATOM 1417 O O . THR A 1 201 ? -23.092 -0.198 19.106 1.00 82.19 201 THR A O 1
ATOM 1420 N N . THR A 1 202 ? -25.177 0.613 19.001 1.00 82.81 202 THR A N 1
ATOM 1421 C CA . THR A 1 202 ? -24.802 2.016 18.778 1.00 82.81 202 THR A CA 1
ATOM 1422 C C . THR A 1 202 ? -24.170 2.669 20.000 1.00 82.81 202 THR A C 1
ATOM 1424 O O . THR A 1 202 ? -23.330 3.548 19.846 1.00 82.81 202 THR A O 1
ATOM 1427 N N . ASP A 1 203 ? -24.577 2.256 21.196 1.00 82.50 203 ASP A N 1
ATOM 1428 C CA . ASP A 1 203 ? -24.030 2.750 22.455 1.00 82.50 203 ASP A CA 1
ATOM 1429 C C . ASP A 1 203 ? -22.711 2.046 22.783 1.00 82.50 203 ASP A C 1
ATOM 1431 O O . ASP A 1 203 ? -21.749 2.722 23.138 1.00 82.50 203 ASP A O 1
ATOM 1435 N N . GLN A 1 204 ? -22.617 0.731 22.542 1.00 84.69 204 GLN A N 1
ATOM 1436 C CA . GLN A 1 204 ? -21.345 -0.004 22.627 1.00 84.69 204 GLN A CA 1
ATOM 1437 C C . GLN A 1 204 ? -20.306 0.615 21.683 1.00 84.69 204 GLN A C 1
ATOM 1439 O O . GLN A 1 204 ? -19.224 1.001 22.100 1.00 84.69 204 GLN A O 1
ATOM 1444 N N . ALA A 1 205 ? -20.655 0.848 20.414 1.00 83.62 205 ALA A N 1
ATOM 1445 C CA . ALA A 1 205 ? -19.727 1.449 19.453 1.00 83.62 205 ALA A CA 1
ATOM 1446 C C . ALA A 1 205 ? -19.163 2.817 19.896 1.00 83.62 205 ALA A C 1
ATOM 1448 O O . ALA A 1 205 ? -18.072 3.185 19.455 1.00 83.62 205 ALA A O 1
ATOM 1449 N N . LYS A 1 206 ? -19.897 3.553 20.742 1.00 84.31 206 LYS A N 1
ATOM 1450 C CA . LYS A 1 206 ? -19.490 4.858 21.274 1.00 84.31 206 LYS A CA 1
ATOM 1451 C C . LYS A 1 206 ? -18.661 4.759 22.552 1.00 84.31 206 LYS A C 1
ATOM 1453 O O . LYS A 1 206 ? -17.650 5.443 22.634 1.00 84.31 206 LYS A O 1
ATOM 1458 N N . ALA A 1 207 ? -19.105 3.967 23.525 1.00 89.88 207 ALA A N 1
ATOM 1459 C CA . ALA A 1 207 ? -18.617 4.044 24.904 1.00 89.88 207 ALA A CA 1
ATOM 1460 C C . ALA A 1 207 ? -17.959 2.757 25.427 1.00 89.88 207 ALA A C 1
ATOM 1462 O O . ALA A 1 207 ? -17.327 2.814 26.473 1.00 89.88 207 ALA A O 1
ATOM 1463 N N . ASP A 1 208 ? -18.069 1.631 24.716 1.00 91.25 208 ASP A N 1
ATOM 1464 C CA . ASP A 1 208 ? -17.221 0.457 24.961 1.00 91.25 208 ASP A CA 1
ATOM 1465 C C . ASP A 1 208 ? -15.885 0.740 24.269 1.00 91.25 208 ASP A C 1
ATOM 1467 O O . ASP A 1 208 ? -15.755 0.575 23.056 1.00 91.25 208 ASP A O 1
ATOM 1471 N N . PHE A 1 209 ? -14.911 1.285 24.986 1.00 91.81 209 PHE A N 1
ATOM 1472 C CA . PHE A 1 209 ? -13.622 1.718 24.457 1.00 91.81 209 PHE A CA 1
ATOM 1473 C C . PHE A 1 209 ? -12.658 0.546 24.268 1.00 91.81 209 PHE A C 1
ATOM 1475 O O . PHE A 1 209 ? -11.885 0.550 23.298 1.00 91.81 209 PHE A O 1
ATOM 1482 N N . ASN A 1 210 ? -12.731 -0.472 25.128 1.00 89.38 210 ASN A N 1
ATOM 1483 C CA . ASN A 1 210 ? -11.849 -1.640 25.091 1.00 89.38 210 ASN A CA 1
ATOM 1484 C C . ASN A 1 210 ? -12.302 -2.721 24.073 1.00 89.38 210 ASN A C 1
ATOM 1486 O O . ASN A 1 210 ? -11.479 -3.532 23.636 1.00 89.38 210 ASN A O 1
ATOM 1490 N N . GLY A 1 211 ? -13.557 -2.665 23.617 1.00 88.75 211 GLY A N 1
ATOM 1491 C CA . GLY A 1 211 ? -14.173 -3.561 22.641 1.00 88.75 211 GLY A CA 1
ATOM 1492 C C . GLY A 1 211 ? -14.646 -4.907 23.198 1.00 88.75 211 GLY A C 1
ATOM 1493 O O . GLY A 1 211 ? -14.688 -5.870 22.426 1.00 88.75 211 GLY A O 1
ATOM 1494 N N . ASP A 1 212 ? -14.936 -5.019 24.495 1.00 89.38 212 ASP A N 1
ATOM 1495 C CA . ASP A 1 212 ? -15.353 -6.272 25.142 1.00 89.38 212 ASP A CA 1
ATOM 1496 C C . ASP A 1 212 ? -16.876 -6.518 25.138 1.00 89.38 212 ASP A C 1
ATOM 1498 O O . ASP A 1 212 ? -17.339 -7.597 25.531 1.00 89.38 212 ASP A O 1
ATOM 1502 N N . GLY A 1 213 ? -17.648 -5.562 24.617 1.00 88.62 213 GLY A N 1
ATOM 1503 C CA . GLY A 1 213 ? -19.103 -5.611 24.495 1.00 88.62 213 GLY A CA 1
ATOM 1504 C C . GLY A 1 213 ? -19.857 -5.102 25.723 1.00 88.62 213 GLY A C 1
ATOM 1505 O O . GLY A 1 213 ? -21.091 -5.184 25.747 1.00 88.62 213 GLY A O 1
ATOM 1506 N N . LYS A 1 214 ? -19.160 -4.594 26.742 1.00 90.00 214 LYS A N 1
ATOM 1507 C CA . LYS A 1 214 ? -19.744 -3.974 27.935 1.00 90.00 214 LYS A CA 1
ATOM 1508 C C . LYS A 1 214 ? -19.292 -2.523 28.050 1.00 90.00 214 LYS A C 1
ATOM 1510 O O . LYS A 1 214 ? -18.383 -2.085 27.368 1.00 90.00 214 LYS A O 1
ATOM 1515 N N . ILE A 1 215 ? -20.023 -1.768 28.865 1.00 92.25 215 ILE A N 1
ATOM 1516 C CA . ILE A 1 215 ? -19.636 -0.416 29.271 1.00 92.25 215 ILE A CA 1
ATOM 1517 C C . ILE A 1 215 ? -19.483 -0.474 30.784 1.00 92.25 215 ILE A C 1
ATOM 1519 O O . ILE A 1 215 ? -20.494 -0.500 31.498 1.00 92.25 215 ILE A O 1
ATOM 1523 N N . ASP A 1 216 ? -18.243 -0.584 31.252 1.00 92.69 216 ASP A N 1
ATOM 1524 C CA . ASP A 1 216 ? -17.917 -0.829 32.660 1.00 92.69 216 ASP A CA 1
ATOM 1525 C C . ASP A 1 216 ? -16.739 0.020 33.178 1.00 92.69 216 ASP A C 1
ATOM 1527 O O . ASP A 1 216 ? -16.350 1.033 32.587 1.00 92.69 216 ASP A O 1
ATOM 1531 N N . ASP A 1 217 ? -16.203 -0.348 34.346 1.00 94.06 217 ASP A N 1
ATOM 1532 C CA . ASP A 1 217 ? -15.074 0.337 34.988 1.00 94.06 217 ASP A CA 1
ATOM 1533 C C . ASP A 1 217 ? -13.834 0.443 34.097 1.00 94.06 217 ASP A C 1
ATOM 1535 O O . ASP A 1 217 ? -13.030 1.368 34.261 1.00 94.06 217 ASP A O 1
ATOM 1539 N N . THR A 1 218 ? -13.664 -0.480 33.151 1.00 93.88 218 THR A N 1
ATOM 1540 C CA . THR A 1 218 ? -12.549 -0.455 32.206 1.00 93.88 218 THR A CA 1
ATOM 1541 C C . THR A 1 218 ? -12.672 0.734 31.264 1.00 93.88 218 THR A C 1
ATOM 1543 O O . THR A 1 218 ? -11.695 1.462 31.068 1.00 93.88 218 THR A O 1
ATOM 1546 N N . ASP A 1 219 ? -13.871 0.980 30.740 1.00 93.69 219 ASP A N 1
ATOM 1547 C CA . ASP A 1 219 ? -14.143 2.103 29.843 1.00 93.69 219 ASP A CA 1
ATOM 1548 C C . ASP A 1 219 ? -14.095 3.431 30.592 1.00 93.69 219 ASP A C 1
ATOM 1550 O O . ASP A 1 219 ? -13.488 4.396 30.122 1.00 93.69 219 ASP A O 1
ATOM 1554 N N . LEU A 1 220 ? -14.652 3.466 31.807 1.00 94.19 220 LEU A N 1
ATOM 1555 C CA . LEU A 1 220 ? -14.565 4.638 32.676 1.00 94.19 220 LEU A CA 1
ATOM 1556 C C . LEU A 1 220 ? -13.107 4.997 32.989 1.00 94.19 220 LEU A C 1
ATOM 1558 O O . LEU A 1 220 ? -12.736 6.168 32.946 1.00 94.19 220 LEU A O 1
ATOM 1562 N N . SER A 1 221 ? -12.264 4.001 33.267 1.00 93.88 221 SER A N 1
ATOM 1563 C CA . SER A 1 221 ? -10.837 4.218 33.533 1.00 93.88 221 SER A CA 1
ATOM 1564 C C . SER A 1 221 ? -10.098 4.765 32.309 1.00 93.88 221 SER A C 1
ATOM 1566 O O . SER A 1 221 ? -9.205 5.600 32.451 1.00 93.88 221 SER A O 1
ATOM 1568 N N . GLN A 1 222 ? -10.466 4.319 31.104 1.00 92.81 222 GLN A N 1
ATOM 1569 C CA . GLN A 1 222 ? -9.897 4.829 29.854 1.00 92.81 222 GLN A CA 1
ATOM 1570 C C . GLN A 1 222 ? -10.326 6.270 29.575 1.00 92.81 222 GLN A C 1
ATOM 1572 O O . GLN A 1 222 ? -9.482 7.077 29.190 1.00 92.81 222 GLN A O 1
ATOM 1577 N N . LEU A 1 223 ? -11.595 6.603 29.826 1.00 92.69 223 LEU A N 1
ATOM 1578 C CA . LEU A 1 223 ? -12.096 7.973 29.724 1.00 92.69 223 LEU A CA 1
ATOM 1579 C C . LEU A 1 223 ? -11.423 8.898 30.742 1.00 92.69 223 LEU A C 1
ATOM 1581 O O . LEU A 1 223 ? -10.972 9.981 30.389 1.00 92.69 223 LEU A O 1
ATOM 1585 N N . LEU A 1 224 ? -11.292 8.456 31.994 1.00 92.56 224 LEU A N 1
ATOM 1586 C CA . LEU A 1 224 ? -10.670 9.253 33.049 1.00 92.56 224 LEU A CA 1
ATOM 1587 C C . LEU A 1 224 ? -9.190 9.543 32.769 1.00 92.56 224 L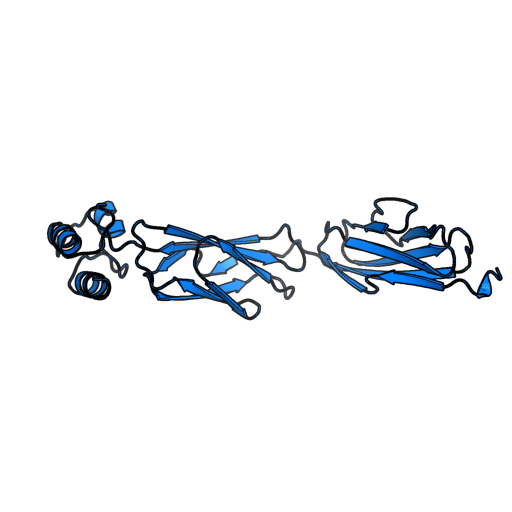EU A C 1
ATOM 1589 O O . LEU A 1 224 ? -8.691 10.589 33.159 1.00 92.56 224 LEU A O 1
ATOM 1593 N N . ALA A 1 225 ? -8.488 8.645 32.074 1.00 90.50 225 ALA A N 1
ATOM 1594 C CA . ALA A 1 225 ? -7.107 8.877 31.655 1.00 90.50 225 ALA A CA 1
ATOM 1595 C C . ALA A 1 225 ? -6.965 9.950 30.555 1.00 90.50 225 ALA A C 1
ATOM 1597 O O . ALA A 1 225 ? -5.839 10.348 30.248 1.00 90.50 225 ALA A O 1
ATOM 1598 N N . ALA A 1 226 ? -8.072 10.381 29.943 1.00 86.81 226 ALA A N 1
ATOM 1599 C CA . ALA A 1 226 ? -8.105 11.367 28.866 1.00 86.81 226 ALA A CA 1
ATOM 1600 C C . ALA A 1 226 ? -8.549 12.775 29.307 1.00 86.81 226 ALA A C 1
ATOM 1602 O O . ALA A 1 226 ? -8.470 13.692 28.488 1.00 86.81 226 ALA A O 1
ATOM 1603 N N . ILE A 1 227 ? -8.993 12.935 30.561 1.00 86.94 227 ILE A N 1
ATOM 1604 C CA . ILE A 1 227 ? -9.442 14.194 31.188 1.00 86.94 227 ILE A CA 1
ATOM 1605 C C . ILE A 1 227 ? -8.313 14.762 32.054 1.00 86.94 227 ILE A C 1
ATOM 1607 O O . ILE A 1 227 ? -8.025 15.975 31.940 1.00 86.94 227 ILE A O 1
#

Sequence (227 aa):
MNPADVNVTLTPPTTTVGVGATVNFTASVAPISDGAVNWTTTGGTLGAATGQTNTWSASTPGTYTITATSAAAPGRSDSATVTVEDSSTINLVVTPATKAMLPGQSFTFTASGDQGGGVNWTLTGTATKVDNGLQTTVTVPSAVPLTTATYTLTATSRLDGSKTAQAVITVKSFDLNGDGAVDTLDILELAKRYELVNVPTTDQAKADFNGDGKIDDTDLSQLLAAI

Radius of gyration: 27.62 Å; chains: 1; bounding box: 64×34×69 Å

Foldseek 3Di:
DPLVVKAKDKPPQEDEAEAFDKDKMFMAIPPDPVRKKAKDKPDFDWPDRIDRMIITGHRDFDKMKMKIADPVRRVYIGIHIYGYDYCVQQAKEKPPQEEEDEAFDKDKIFIDRLVPQWWDKDKDDDWDWDDDTRMIMITHHNPADLAWDKMKIKTAHNRYRVHIYIHIYIYAHLNLVSPSDLDVVSVVSLVVFAPDPDRDPVNCVHQVRVNPSHSYPVSSVVSVVSD